Protein AF-A0A2A5AKB5-F1 (afdb_monomer_lite)

Secondary structure (DSSP, 8-state):
-----S--------------HHHHSSSS-HHHHHHHHHHHHHHHHHHHHHHHGGGGHHHH-HHHHHHHHHHHHHHHHHHHHHHHHHHHHHHHHHH--TTHHHHHHHHHHHHHHHHHHHTSS-SSS-TTS--HHHHHHHHHHHHHHHHHHHHHHHHTTSSS--HHHHHHHHHHHHHHHHHHTSTTHHHHHHHHHHHHHHHHHHHHHHHHHHHHHHH-

pLDDT: mean 82.78, std 13.55, range [44.97, 96.31]

Radius of gyration: 22.25 Å; chains: 1; bounding box: 65×34×76 Å

Foldseek 3Di:
DDCPPPDDDPPPPPPPLDFDVLLLVPPDALVNLLVLLVLLLVLLVLLVVLVCLVVCCVPPDPPVSVVVNLVSLVVSLVSVLVLLVVVQVLCCRGQVLVVLVVLSVVLSVLSVVLSVLVVVPDPPDDPPDDDPSNVVSLVSLQVNLVSLLVSLVSLVPGDDDDPLSPLLSVLSNVLSVLSNVVVNPVVSSVSVSVNSNSSSVVSNVSSVVNVVVVVD

Sequence (216 aa):
MTDDGIYQAPDSNPVTSSVPESFYSGALSASALNRAGWLSIFYALLTIPMILLPFSGEIIGQDLSEKAAHGMSVLSLAVWAYIFLMFNRFVTLRFNLTSLKIYIMLLVGLSIVLLILSFFLDQSEDVESLSPVSVVYFALLVPYGVVSILFGRKLLSVAEPYPYLKGLAWAMIISGVCMASVVFFLVALLIGLVADVFFALIFFRGKQELIDAASD

Structure (mmCIF, N/CA/C/O backbone):
data_AF-A0A2A5AKB5-F1
#
_entry.id   AF-A0A2A5AKB5-F1
#
loop_
_atom_site.group_PDB
_atom_site.id
_atom_site.type_symbol
_atom_site.label_atom_id
_atom_site.label_alt_id
_atom_site.label_comp_id
_atom_site.label_asym_id
_atom_site.label_entity_id
_atom_site.label_seq_id
_atom_site.pdbx_PDB_ins_code
_atom_site.Cartn_x
_atom_site.Cartn_y
_atom_site.Cartn_z
_atom_site.occupancy
_atom_site.B_iso_or_equiv
_atom_site.auth_seq_id
_atom_site.auth_comp_id
_atom_site.auth_asym_id
_atom_site.auth_atom_id
_atom_site.pdbx_PDB_model_num
ATOM 1 N N . MET A 1 1 ? -46.681 -15.326 47.409 1.00 45.91 1 MET A N 1
ATOM 2 C CA . MET A 1 1 ? -46.766 -15.681 45.981 1.00 45.91 1 MET A CA 1
ATOM 3 C C . MET A 1 1 ? -45.623 -14.953 45.314 1.00 45.91 1 MET A C 1
ATOM 5 O O . MET A 1 1 ? -45.708 -13.747 4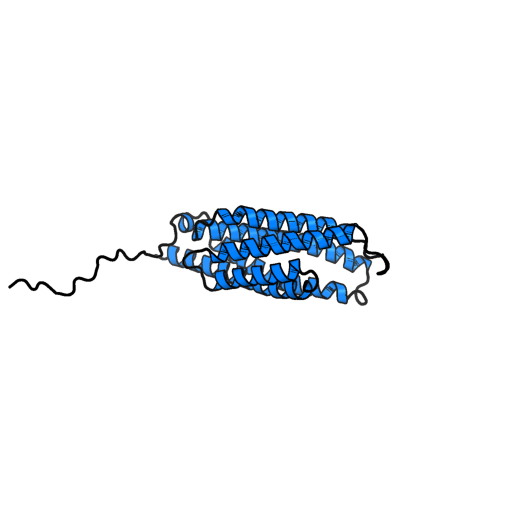5.137 1.00 45.91 1 MET A O 1
ATOM 9 N N . THR A 1 2 ? -44.500 -15.647 45.166 1.00 50.53 2 THR A N 1
ATOM 10 C CA . THR A 1 2 ? -43.289 -15.139 44.523 1.00 50.53 2 THR A CA 1
ATOM 11 C C . THR A 1 2 ? -43.495 -15.233 43.021 1.00 50.53 2 THR A C 1
ATOM 13 O O . THR A 1 2 ? -43.819 -16.296 42.499 1.00 50.53 2 THR A O 1
ATOM 16 N N . ASP A 1 3 ? -43.421 -14.081 42.369 1.00 55.22 3 ASP A N 1
ATOM 17 C CA . ASP A 1 3 ? -43.566 -13.911 40.929 1.00 55.22 3 ASP A CA 1
ATOM 18 C C . ASP A 1 3 ? -42.250 -14.358 40.274 1.00 55.22 3 ASP A C 1
ATOM 20 O O . ASP A 1 3 ? -41.384 -13.551 39.939 1.00 55.22 3 ASP A O 1
ATOM 24 N N . ASP A 1 4 ? -42.043 -15.677 40.218 1.00 55.81 4 ASP A N 1
ATOM 25 C CA . ASP A 1 4 ? -40.900 -16.296 39.545 1.00 55.81 4 ASP A CA 1
ATOM 26 C C . ASP A 1 4 ? -41.117 -16.166 38.034 1.00 55.81 4 ASP A C 1
ATOM 28 O O . ASP A 1 4 ? -41.648 -17.053 37.361 1.00 55.81 4 ASP A O 1
ATOM 32 N N . GLY A 1 5 ? -40.761 -14.991 37.513 1.00 57.31 5 GLY A N 1
ATOM 33 C CA . GLY A 1 5 ? -40.825 -14.664 36.099 1.00 57.31 5 GLY A CA 1
ATOM 34 C C . GLY A 1 5 ? -40.088 -15.714 35.268 1.00 57.31 5 GLY A C 1
ATOM 35 O O . GLY A 1 5 ? -38.864 -15.795 35.285 1.00 57.31 5 GLY A O 1
ATOM 36 N N . ILE A 1 6 ? -40.857 -16.474 34.486 1.00 62.22 6 ILE A N 1
ATOM 37 C CA . ILE A 1 6 ? -40.428 -17.549 33.567 1.00 62.22 6 ILE A CA 1
ATOM 38 C C . ILE A 1 6 ? -39.468 -17.033 32.463 1.00 62.22 6 ILE A C 1
ATOM 40 O O . ILE A 1 6 ? -38.891 -17.808 31.705 1.00 62.22 6 ILE A O 1
ATOM 44 N N . TYR A 1 7 ? -39.237 -15.719 32.407 1.00 61.25 7 TYR A N 1
ATOM 45 C CA . TYR A 1 7 ? -38.315 -15.045 31.502 1.00 61.25 7 TYR A CA 1
ATOM 46 C C . TYR A 1 7 ? -37.233 -14.284 32.282 1.00 61.25 7 TYR A C 1
ATOM 48 O O . TYR A 1 7 ? -37.228 -13.054 32.315 1.00 61.25 7 TYR A O 1
ATOM 56 N N . GLN A 1 8 ? -36.285 -14.998 32.894 1.00 65.31 8 GLN A N 1
ATOM 57 C CA . GLN A 1 8 ? -34.985 -14.398 33.203 1.00 65.31 8 GLN A CA 1
ATOM 58 C C . GLN A 1 8 ? -34.195 -14.304 31.898 1.00 65.31 8 GLN A C 1
ATOM 60 O O . GLN A 1 8 ? -33.878 -15.320 31.278 1.00 65.31 8 GLN A O 1
ATOM 65 N N . ALA A 1 9 ? -33.918 -13.076 31.455 1.00 63.97 9 ALA A N 1
ATOM 66 C CA . ALA A 1 9 ? -32.978 -12.855 30.367 1.00 63.97 9 ALA A CA 1
ATOM 67 C C . ALA A 1 9 ? -31.646 -13.527 30.753 1.00 63.97 9 ALA A C 1
ATOM 69 O O . ALA A 1 9 ? -31.194 -13.328 31.884 1.00 63.97 9 ALA A O 1
ATOM 70 N N . PRO A 1 10 ? -31.041 -14.345 29.871 1.00 63.75 10 PRO A N 1
ATOM 71 C CA . PRO A 1 10 ? -29.733 -14.918 30.132 1.00 63.75 10 PRO A CA 1
ATOM 72 C C . PRO A 1 10 ? -28.777 -13.792 30.503 1.00 63.75 10 PRO A C 1
ATOM 74 O O . PRO A 1 10 ? -28.786 -12.751 29.845 1.00 63.75 10 PRO A O 1
ATOM 77 N N . ASP A 1 11 ? -27.954 -14.017 31.524 1.00 55.25 11 ASP A N 1
ATOM 78 C CA . ASP A 1 11 ? -26.843 -13.143 31.897 1.00 55.25 11 ASP A CA 1
ATOM 79 C C . ASP A 1 11 ? -25.756 -13.264 30.811 1.00 55.25 11 ASP A C 1
ATOM 81 O O . ASP A 1 11 ? -24.657 -13.788 30.998 1.00 55.25 11 ASP A O 1
ATOM 85 N N . SER A 1 12 ? -26.118 -12.894 29.582 1.00 55.56 12 SER A N 1
ATOM 86 C CA . SER A 1 12 ? -25.180 -12.693 28.506 1.00 55.56 12 SER A CA 1
ATOM 87 C C . SER A 1 12 ? -24.459 -11.428 28.898 1.00 55.56 12 SER A C 1
ATOM 89 O O . SER A 1 12 ? -24.976 -10.339 28.663 1.00 55.56 12 SER A O 1
ATOM 91 N N . ASN A 1 13 ? -23.291 -11.577 29.520 1.00 44.97 13 ASN A N 1
ATOM 92 C CA . ASN A 1 13 ? -22.272 -10.546 29.492 1.00 44.97 13 ASN A CA 1
ATOM 93 C C . ASN A 1 13 ? -22.182 -10.152 28.013 1.00 44.97 13 ASN A C 1
ATOM 95 O O . ASN A 1 13 ? -21.720 -10.989 27.222 1.00 44.97 13 ASN A O 1
ATOM 99 N N . PRO A 1 14 ? -22.750 -9.004 27.583 1.00 52.84 14 PRO A N 1
ATOM 100 C CA . PRO A 1 14 ? -22.631 -8.633 26.195 1.00 52.84 14 PRO A CA 1
ATOM 101 C C . PRO A 1 14 ? -21.128 -8.609 25.999 1.00 52.84 14 PRO A C 1
ATOM 103 O O . PRO A 1 14 ? -20.417 -7.969 26.778 1.00 52.84 14 PRO A O 1
ATOM 106 N N . VAL A 1 15 ? -20.625 -9.395 25.048 1.00 47.19 15 VAL A N 1
ATOM 107 C CA . VAL A 1 15 ? -19.273 -9.188 24.556 1.00 47.19 15 VAL A CA 1
ATOM 108 C C . VAL A 1 15 ? -19.358 -7.790 23.982 1.00 47.19 15 VAL A C 1
ATOM 110 O O . VAL A 1 15 ? -19.756 -7.592 22.838 1.00 47.19 15 VAL A O 1
ATOM 113 N N . THR A 1 16 ? -19.148 -6.798 24.844 1.00 45.59 16 THR A N 1
ATOM 114 C CA . THR A 1 16 ? -18.993 -5.432 24.438 1.00 45.59 16 THR A CA 1
ATOM 115 C C . THR A 1 16 ? -17.833 -5.562 23.489 1.00 45.59 16 THR A C 1
ATOM 117 O O . THR A 1 16 ? -16.751 -6.032 23.854 1.00 45.59 16 THR A O 1
ATOM 120 N N . SER A 1 17 ? -18.109 -5.253 22.231 1.00 52.28 17 SER A N 1
ATOM 121 C CA . SER A 1 17 ? -17.144 -4.951 21.192 1.00 52.28 17 SER A CA 1
ATOM 122 C C . SER A 1 17 ? -16.338 -3.728 21.646 1.00 52.28 17 SER A C 1
ATOM 124 O O . SER A 1 17 ? -16.360 -2.671 21.020 1.00 52.28 17 SER A O 1
ATOM 126 N N . SER A 1 18 ? -15.726 -3.844 22.822 1.00 56.66 18 SER A N 1
ATOM 127 C CA . SER A 1 18 ? -14.983 -2.835 23.527 1.00 56.66 18 SER A CA 1
ATOM 128 C C . SER A 1 18 ? -13.672 -2.761 22.783 1.00 56.66 18 SER A C 1
ATOM 130 O O . SER A 1 18 ? -12.915 -3.725 22.640 1.00 56.66 18 SER A O 1
ATOM 132 N N . VAL A 1 19 ? -13.486 -1.611 22.159 1.00 66.69 19 VAL A N 1
ATOM 133 C CA . VAL A 1 19 ? -12.252 -1.271 21.481 1.00 66.69 19 VAL A CA 1
ATOM 134 C C . VAL A 1 19 ? -11.108 -1.449 22.493 1.00 66.69 19 VAL A C 1
ATOM 136 O O . VAL A 1 19 ? -11.246 -0.988 23.626 1.00 66.69 19 VAL A O 1
ATOM 139 N N . PRO A 1 20 ? -10.002 -2.130 22.137 1.00 68.19 20 PRO A N 1
ATOM 140 C CA . PRO A 1 20 ? -8.933 -2.410 23.091 1.00 68.19 20 PRO A CA 1
ATOM 141 C C . PRO A 1 20 ? -8.398 -1.129 23.743 1.00 68.19 20 PRO A C 1
ATOM 143 O O . PRO A 1 20 ? -8.151 -0.151 23.039 1.00 68.19 20 PRO A O 1
ATOM 146 N N . GLU A 1 21 ? -8.116 -1.143 25.051 1.00 67.00 21 GLU A N 1
ATOM 147 C CA . GLU A 1 21 ? -7.549 0.022 25.763 1.00 67.00 21 GLU A CA 1
ATOM 148 C C . GLU A 1 21 ? -6.242 0.532 25.131 1.00 67.00 21 GLU A C 1
ATOM 150 O O . GLU A 1 21 ? -5.948 1.727 25.149 1.00 67.00 21 GLU A O 1
ATOM 155 N N . SER A 1 22 ? -5.477 -0.351 24.477 1.00 68.00 22 SER A N 1
ATOM 156 C CA . SER A 1 22 ? -4.283 0.022 23.711 1.00 68.00 22 SER A CA 1
ATOM 157 C C . SER A 1 22 ? -4.569 1.035 22.599 1.00 68.00 22 SER A C 1
ATOM 159 O O . SER A 1 22 ? -3.690 1.825 22.257 1.00 68.00 22 SER A O 1
ATOM 161 N N . PHE A 1 23 ? -5.778 1.044 22.039 1.00 73.69 23 PHE A N 1
ATOM 162 C CA . PHE A 1 23 ? -6.198 2.015 21.033 1.00 73.69 23 PHE A CA 1
ATOM 163 C C . PHE A 1 23 ? -6.432 3.408 21.637 1.00 73.69 23 PHE A C 1
ATOM 165 O O . PHE A 1 23 ? -6.084 4.406 21.009 1.00 73.69 23 PHE A O 1
ATOM 172 N N . TYR A 1 24 ? -6.925 3.470 22.877 1.00 69.62 24 TYR A N 1
ATOM 173 C CA . TYR A 1 24 ? -7.186 4.713 23.612 1.00 69.62 24 TYR A CA 1
ATOM 174 C C . TYR A 1 24 ? -5.974 5.246 24.379 1.00 69.62 24 TYR A C 1
ATOM 176 O O . TYR A 1 24 ? -5.944 6.416 24.744 1.00 69.62 24 TYR A O 1
ATOM 184 N N . SER A 1 25 ? -4.929 4.432 24.547 1.00 67.81 25 SER A N 1
ATOM 185 C CA . SER A 1 25 ? -3.693 4.773 25.273 1.00 67.81 25 SER A CA 1
ATOM 186 C C . SER A 1 25 ? -2.877 5.959 24.711 1.00 67.81 25 SER A C 1
ATOM 188 O O . SER A 1 25 ? -1.778 6.237 25.187 1.00 67.81 25 SER A O 1
ATOM 190 N N . GLY A 1 26 ? -3.358 6.652 23.671 1.00 66.19 26 GLY A N 1
ATOM 191 C CA . GLY A 1 26 ? -2.686 7.804 23.058 1.00 66.19 26 GLY A CA 1
ATOM 192 C C . GLY A 1 26 ? -1.538 7.444 22.107 1.00 66.19 26 GLY A C 1
ATOM 193 O O . GLY A 1 26 ? -0.927 8.332 21.511 1.00 66.19 26 GLY A O 1
ATOM 194 N N . ALA A 1 27 ? -1.262 6.152 21.895 1.00 74.31 27 ALA A N 1
ATOM 195 C CA . ALA A 1 27 ? -0.230 5.676 20.968 1.00 74.31 27 ALA A CA 1
ATOM 196 C C . ALA A 1 27 ? -0.489 6.061 19.492 1.00 74.31 27 ALA A C 1
ATOM 198 O O . ALA A 1 27 ? 0.435 6.030 18.666 1.00 74.31 27 ALA A O 1
ATOM 199 N N . LEU A 1 28 ? -1.733 6.423 19.157 1.00 81.44 28 LEU A N 1
ATOM 200 C CA . LEU A 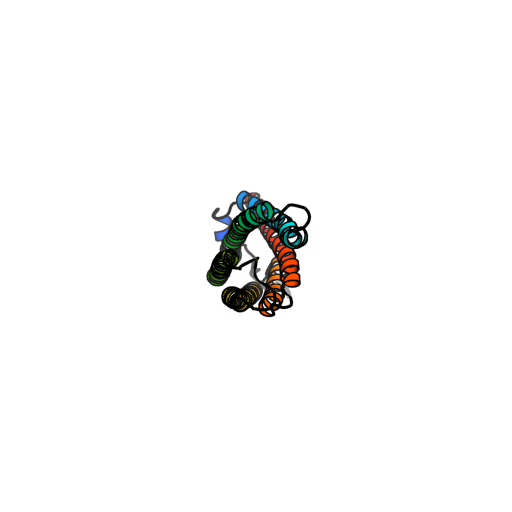1 28 ? -2.162 6.915 17.852 1.00 81.44 28 LEU A CA 1
ATOM 201 C C . LEU A 1 28 ? -3.003 8.186 18.038 1.00 81.44 28 LEU A C 1
ATOM 203 O O . LEU A 1 28 ? -3.976 8.178 18.782 1.00 81.44 28 LEU A O 1
ATOM 207 N N . SER A 1 29 ? -2.654 9.278 17.353 1.00 86.50 29 SER A N 1
ATOM 208 C CA . SER A 1 29 ? -3.429 10.520 17.426 1.00 86.50 29 SER A CA 1
ATOM 209 C C . SER A 1 29 ? -4.448 10.627 16.290 1.00 86.50 29 SER A C 1
ATOM 211 O O . SER A 1 29 ? -4.168 10.265 15.141 1.00 86.50 29 SER A O 1
ATOM 213 N N . ALA A 1 30 ? -5.611 11.218 16.582 1.00 86.62 30 ALA A N 1
ATOM 214 C CA . ALA A 1 30 ? -6.636 11.524 15.580 1.00 86.62 30 ALA A CA 1
ATOM 215 C C . ALA A 1 30 ? -6.078 12.380 14.422 1.00 86.62 30 ALA A C 1
ATOM 217 O O . ALA A 1 30 ? -6.422 12.181 13.256 1.00 86.62 30 ALA A O 1
ATOM 218 N N . SER A 1 31 ? -5.144 13.292 14.720 1.00 88.62 31 SER A N 1
ATOM 219 C CA . SER A 1 31 ? -4.469 14.116 13.711 1.00 88.62 31 SER A CA 1
ATOM 220 C C . SER A 1 31 ? -3.540 13.308 12.800 1.00 88.62 31 SER A C 1
ATOM 222 O O . SER A 1 31 ? -3.483 13.582 11.600 1.00 88.62 31 SER A O 1
ATOM 224 N N . ALA A 1 32 ? -2.842 12.293 13.322 1.00 89.12 32 ALA A N 1
ATOM 225 C CA . ALA A 1 32 ? -2.011 11.407 12.510 1.00 89.12 32 ALA A CA 1
ATOM 226 C C . ALA A 1 32 ? -2.859 10.547 11.563 1.00 89.12 32 ALA A C 1
ATOM 228 O O . ALA A 1 32 ? -2.518 10.440 10.386 1.00 89.12 32 ALA A O 1
ATOM 229 N N . LEU A 1 33 ? -3.989 10.012 12.039 1.00 90.19 33 LEU A N 1
ATOM 230 C CA . LEU A 1 33 ? -4.940 9.289 11.189 1.00 90.19 33 LEU A CA 1
ATOM 231 C C . LEU A 1 33 ? -5.556 10.190 10.116 1.00 90.19 33 LEU A C 1
ATOM 233 O O . LEU A 1 33 ? -5.646 9.792 8.959 1.00 90.19 33 LEU A O 1
ATOM 237 N N . ASN A 1 34 ? -5.907 11.432 10.462 1.00 92.69 34 ASN A N 1
ATOM 238 C CA . ASN A 1 34 ? -6.415 12.390 9.482 1.00 92.69 34 ASN A CA 1
ATOM 239 C C . ASN A 1 34 ? -5.391 12.662 8.373 1.00 92.69 34 ASN A C 1
ATOM 241 O O . ASN A 1 34 ? -5.742 12.647 7.196 1.00 92.69 34 ASN A O 1
ATOM 245 N N . ARG A 1 35 ? -4.120 12.879 8.742 1.00 92.31 35 ARG A N 1
ATOM 246 C CA . ARG A 1 35 ? -3.040 13.083 7.768 1.00 92.31 35 ARG A CA 1
ATOM 247 C C . ARG A 1 35 ? -2.841 11.857 6.886 1.00 92.31 35 ARG A C 1
ATOM 249 O O . ARG A 1 35 ? -2.746 12.028 5.681 1.00 92.31 35 ARG A O 1
ATOM 256 N N . ALA A 1 36 ? -2.822 10.652 7.455 1.00 92.12 36 ALA A N 1
ATOM 257 C CA . ALA A 1 36 ? -2.670 9.415 6.689 1.00 92.12 36 ALA A CA 1
ATOM 258 C C . ALA A 1 36 ? -3.837 9.178 5.713 1.00 92.12 36 ALA A C 1
ATOM 260 O O . ALA A 1 36 ? -3.611 8.765 4.575 1.00 92.12 36 ALA A O 1
ATOM 261 N N . GLY A 1 37 ? -5.067 9.504 6.122 1.00 92.75 37 GLY A N 1
ATOM 262 C CA . GLY A 1 37 ? -6.241 9.444 5.251 1.00 92.75 37 GLY A CA 1
ATOM 263 C C . GLY A 1 37 ? -6.127 10.380 4.048 1.00 92.75 37 GLY A C 1
ATOM 264 O O . GLY A 1 37 ? -6.272 9.942 2.909 1.00 92.75 37 GLY A O 1
ATOM 265 N N . TRP A 1 38 ? -5.766 11.644 4.281 1.00 95.19 38 TRP A N 1
ATOM 266 C CA . TRP A 1 38 ? -5.518 12.600 3.196 1.00 95.19 38 TRP A CA 1
ATOM 267 C C . TRP A 1 38 ? -4.321 12.219 2.324 1.00 95.19 38 TRP A C 1
ATOM 269 O O . TRP A 1 38 ? -4.394 12.374 1.108 1.00 95.19 38 TRP A O 1
ATOM 279 N N . LEU A 1 39 ? -3.253 11.674 2.915 1.00 93.81 39 LEU A N 1
ATOM 280 C CA . LEU A 1 39 ? -2.100 11.172 2.166 1.00 93.81 39 LEU A CA 1
ATOM 281 C C . LEU A 1 39 ? -2.490 10.031 1.227 1.00 93.81 39 LEU A C 1
ATOM 283 O O . LEU A 1 39 ? -1.968 9.965 0.124 1.00 93.81 39 LEU A O 1
ATOM 287 N N . SER A 1 40 ? -3.416 9.165 1.645 1.00 93.25 40 SER A N 1
ATOM 288 C CA . SER A 1 40 ? -3.897 8.049 0.821 1.00 93.25 40 SER A CA 1
ATOM 289 C C . SER A 1 40 ? -4.694 8.549 -0.387 1.00 93.25 40 SER A C 1
ATOM 291 O O . SER A 1 40 ? -4.485 8.077 -1.498 1.00 93.25 40 SER A O 1
ATOM 293 N N . ILE A 1 41 ? -5.536 9.575 -0.206 1.00 94.62 41 ILE A N 1
ATOM 294 C CA . ILE A 1 41 ? -6.244 10.231 -1.322 1.00 94.62 41 ILE A CA 1
ATOM 295 C C . ILE A 1 41 ? -5.255 10.929 -2.260 1.00 94.62 41 ILE A C 1
ATOM 297 O O . ILE A 1 41 ? -5.360 10.801 -3.478 1.00 94.62 41 ILE A O 1
ATOM 301 N N . PHE A 1 42 ? -4.293 11.665 -1.698 1.00 93.94 42 PHE A N 1
ATOM 302 C CA . PHE A 1 42 ? -3.260 12.333 -2.483 1.00 93.94 42 PHE A CA 1
ATOM 303 C C . PHE A 1 42 ? -2.440 11.326 -3.291 1.00 93.94 42 PHE A C 1
ATOM 305 O O . PHE A 1 42 ? -2.210 11.544 -4.474 1.00 93.94 42 PHE A O 1
ATOM 312 N N . TYR A 1 43 ? -2.056 10.207 -2.677 1.00 92.38 43 TYR A N 1
ATOM 313 C CA . TYR A 1 43 ? -1.348 9.122 -3.342 1.00 92.38 43 TYR A CA 1
ATOM 314 C C . TYR A 1 43 ? -2.175 8.502 -4.476 1.00 92.38 43 TYR A C 1
ATOM 316 O O . TYR A 1 43 ? -1.667 8.372 -5.584 1.00 92.38 43 TYR A O 1
ATOM 324 N N . ALA A 1 44 ? -3.465 8.225 -4.258 1.00 92.50 44 ALA A N 1
ATOM 325 C CA . ALA A 1 44 ? -4.352 7.747 -5.321 1.00 92.50 44 ALA A CA 1
ATOM 326 C C . ALA A 1 44 ? -4.401 8.731 -6.506 1.00 92.50 44 ALA A C 1
ATOM 328 O O . ALA A 1 44 ? -4.291 8.335 -7.665 1.00 92.50 44 ALA A O 1
ATOM 329 N N . LEU A 1 45 ? -4.510 10.033 -6.221 1.00 91.94 45 LEU A N 1
ATOM 330 C CA . LEU A 1 45 ? -4.515 11.072 -7.251 1.00 91.94 45 LEU A CA 1
ATOM 331 C C . LEU A 1 45 ? -3.166 11.177 -7.975 1.00 91.94 45 LEU A C 1
ATOM 333 O O . LEU A 1 45 ? -3.152 11.433 -9.175 1.00 91.94 45 LEU A O 1
ATOM 337 N N . LEU A 1 46 ? -2.055 10.963 -7.265 1.00 89.19 46 LEU A N 1
ATOM 338 C CA . LEU A 1 46 ? -0.692 10.969 -7.803 1.00 89.19 46 LEU A CA 1
ATOM 339 C C . LEU A 1 46 ? -0.425 9.777 -8.731 1.00 89.19 46 LEU A C 1
ATOM 341 O O . LEU A 1 46 ? 0.300 9.901 -9.717 1.00 89.19 46 LEU A O 1
ATOM 345 N N . THR A 1 47 ? -1.039 8.632 -8.444 1.00 87.12 47 THR A N 1
ATOM 346 C CA . THR A 1 47 ? -0.889 7.407 -9.234 1.00 87.12 47 THR A CA 1
ATOM 347 C C . THR A 1 47 ? -1.517 7.541 -10.628 1.00 87.12 47 THR A C 1
ATOM 349 O O . THR A 1 47 ? -0.990 6.985 -11.588 1.00 87.12 47 THR A O 1
ATOM 352 N N . ILE A 1 48 ? -2.585 8.332 -10.792 1.00 88.88 48 ILE A N 1
ATOM 353 C CA . ILE A 1 48 ? -3.234 8.560 -12.100 1.00 88.88 48 ILE A CA 1
ATOM 354 C C . ILE A 1 48 ? -2.262 9.136 -13.148 1.00 88.88 48 ILE A C 1
ATOM 356 O O . ILE A 1 48 ? -2.080 8.501 -14.188 1.00 88.88 48 ILE A O 1
ATOM 360 N N . PRO A 1 49 ? -1.608 10.296 -12.932 1.00 83.94 49 PRO A N 1
ATOM 361 C CA . PRO A 1 49 ? -0.649 10.819 -13.894 1.00 83.94 49 PRO A CA 1
ATOM 362 C C . PRO A 1 49 ? 0.564 9.900 -14.051 1.00 83.94 49 PRO A C 1
ATOM 364 O O . PRO A 1 49 ? 1.080 9.818 -15.156 1.00 83.94 49 PRO A O 1
ATOM 367 N N . MET A 1 50 ? 0.990 9.151 -13.024 1.00 80.75 50 MET A N 1
ATOM 368 C CA . MET A 1 50 ? 2.068 8.164 -13.195 1.00 80.75 50 MET A CA 1
ATOM 369 C C . MET A 1 50 ? 1.710 7.057 -14.188 1.00 80.75 50 MET A C 1
ATOM 371 O O . MET A 1 50 ? 2.569 6.636 -14.956 1.00 80.75 50 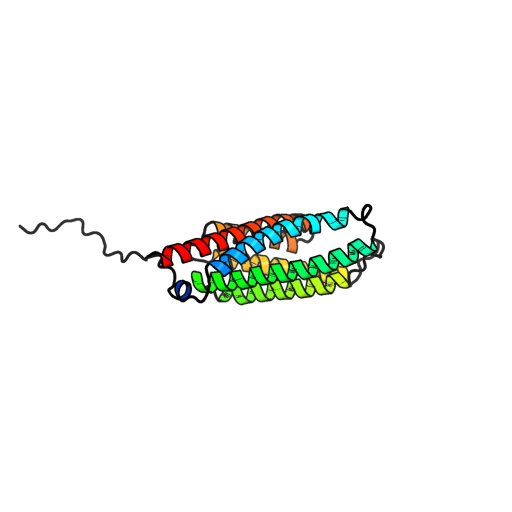MET A O 1
ATOM 375 N N . ILE A 1 51 ? 0.453 6.610 -14.204 1.00 82.50 51 ILE A N 1
ATOM 376 C CA . ILE A 1 51 ? -0.025 5.634 -15.190 1.00 82.50 51 ILE A CA 1
ATOM 377 C C . ILE A 1 51 ? -0.055 6.254 -16.594 1.00 82.50 51 ILE A C 1
ATOM 379 O O . ILE A 1 51 ? 0.234 5.568 -17.568 1.00 82.50 51 ILE A O 1
ATOM 383 N N . LEU A 1 52 ? -0.403 7.539 -16.709 1.00 81.31 52 LEU A N 1
ATOM 384 C CA . LEU A 1 52 ? -0.575 8.223 -17.996 1.00 81.31 52 LEU A CA 1
ATOM 385 C C . LEU A 1 52 ? 0.736 8.748 -18.602 1.00 81.31 52 LEU A C 1
ATOM 387 O O . LEU A 1 52 ? 0.841 8.838 -19.824 1.00 81.31 52 LEU A O 1
ATOM 391 N N . LEU A 1 53 ? 1.729 9.087 -17.776 1.00 75.12 53 LEU A N 1
ATOM 392 C CA . LEU A 1 53 ? 2.994 9.698 -18.201 1.00 75.12 53 LEU A CA 1
ATOM 393 C C . LEU A 1 53 ? 3.736 8.898 -19.288 1.00 75.12 53 LEU A C 1
ATOM 395 O O . LEU A 1 53 ? 4.122 9.524 -20.279 1.00 75.12 53 LEU A O 1
ATOM 399 N N . PRO A 1 54 ? 3.867 7.557 -19.195 1.00 70.62 54 PRO A N 1
ATOM 400 C CA . PRO A 1 54 ? 4.500 6.750 -20.242 1.00 70.62 54 PRO A CA 1
ATOM 401 C C . PRO A 1 54 ? 3.840 6.890 -21.622 1.00 70.62 54 PRO A C 1
ATOM 403 O O . PRO A 1 54 ? 4.507 6.754 -22.640 1.00 70.62 54 PRO A O 1
ATOM 406 N N . PHE A 1 55 ? 2.546 7.219 -21.676 1.00 71.38 55 PHE A N 1
ATOM 407 C CA . PHE A 1 55 ? 1.805 7.413 -22.928 1.00 71.38 55 PHE A CA 1
ATOM 408 C C . PHE A 1 55 ? 1.913 8.843 -23.484 1.00 71.38 55 PHE A C 1
ATOM 410 O O . PHE A 1 55 ? 1.458 9.107 -24.591 1.00 71.38 55 PHE A O 1
ATOM 417 N N . SER A 1 56 ? 2.500 9.777 -22.727 1.00 67.38 56 SER A N 1
ATOM 418 C CA . SER A 1 56 ? 2.578 11.208 -23.071 1.00 67.38 56 SER A CA 1
ATOM 419 C C . SER A 1 56 ? 3.942 11.657 -23.620 1.00 67.38 56 SER A C 1
ATOM 421 O O . SER A 1 56 ? 4.164 12.852 -23.826 1.00 67.38 56 SER A O 1
ATOM 423 N N . GLY A 1 57 ? 4.858 10.709 -23.865 1.00 60.59 57 GLY A N 1
ATOM 424 C CA . GLY A 1 57 ? 6.265 10.961 -24.204 1.00 60.59 57 GLY A CA 1
ATOM 425 C C . GLY A 1 57 ? 6.510 11.835 -25.442 1.00 60.59 57 GLY A C 1
ATOM 426 O O . GLY A 1 57 ? 7.507 12.551 -25.481 1.00 60.59 57 GLY A O 1
ATOM 427 N N . GLU A 1 58 ? 5.586 11.864 -26.407 1.00 62.34 58 GLU A N 1
ATOM 428 C CA . GLU A 1 58 ? 5.689 12.726 -27.598 1.00 62.34 58 GLU A CA 1
ATOM 429 C C . GLU A 1 58 ? 5.544 14.228 -27.289 1.00 62.34 58 GLU A C 1
ATOM 431 O O . GLU A 1 58 ? 5.968 15.062 -28.087 1.00 62.34 58 GLU A O 1
ATOM 436 N N . ILE A 1 59 ? 4.962 14.597 -26.142 1.00 63.53 59 ILE A N 1
ATOM 437 C CA . ILE A 1 59 ? 4.514 15.975 -25.877 1.00 63.53 59 ILE A CA 1
ATOM 438 C C . ILE A 1 59 ? 5.534 16.781 -25.049 1.00 63.53 59 ILE A C 1
ATOM 440 O O . ILE A 1 59 ? 5.623 17.997 -25.207 1.00 63.53 59 ILE A O 1
ATOM 444 N N . ILE A 1 60 ? 6.298 16.138 -24.154 1.00 61.66 60 ILE A N 1
ATOM 445 C CA . ILE A 1 60 ? 7.044 16.829 -23.072 1.00 61.66 60 ILE A CA 1
ATOM 446 C C . ILE A 1 60 ? 8.580 16.756 -23.245 1.00 61.66 60 ILE A C 1
ATOM 448 O O . ILE A 1 60 ? 9.315 17.497 -22.593 1.00 61.66 60 ILE A O 1
ATOM 452 N N . GLY A 1 61 ? 9.079 15.941 -24.182 1.00 64.25 61 GLY A N 1
ATOM 453 C CA . GLY A 1 61 ? 10.513 15.695 -24.374 1.00 64.25 61 GLY A CA 1
ATOM 454 C C . GLY A 1 61 ? 11.058 14.635 -23.406 1.00 64.25 61 GLY A C 1
ATOM 455 O O . GLY A 1 61 ? 10.714 14.615 -22.224 1.00 64.25 61 GLY A O 1
ATOM 456 N N . GLN A 1 62 ? 11.899 13.733 -23.919 1.00 65.31 62 GLN A N 1
ATOM 457 C CA . GLN A 1 62 ? 12.255 12.469 -23.252 1.00 65.31 62 GLN A CA 1
ATOM 458 C C . GLN A 1 62 ? 13.082 12.672 -21.963 1.00 65.31 62 GLN A C 1
ATOM 460 O O . GLN A 1 62 ? 12.676 12.202 -20.904 1.00 65.31 62 GLN A O 1
ATOM 465 N N . ASP A 1 63 ? 14.136 13.497 -21.986 1.00 66.69 63 ASP A N 1
ATOM 466 C CA . ASP A 1 63 ? 15.050 13.684 -20.837 1.00 66.69 63 ASP A CA 1
ATOM 467 C C . ASP A 1 63 ? 14.406 14.292 -19.573 1.00 66.69 63 ASP A C 1
ATOM 469 O O . ASP A 1 63 ? 14.746 13.939 -18.438 1.00 66.69 63 ASP A O 1
ATOM 473 N N . LEU A 1 64 ? 13.501 15.264 -19.743 1.00 66.31 64 LEU A N 1
ATOM 474 C CA . LEU A 1 64 ? 12.793 15.901 -18.624 1.00 66.31 64 LEU A CA 1
ATOM 475 C C . LEU A 1 64 ? 11.716 14.973 -18.054 1.00 66.31 64 LEU A C 1
ATOM 477 O O . LEU A 1 64 ? 11.492 14.974 -16.840 1.00 66.31 64 LEU A O 1
ATOM 481 N N . SER A 1 65 ? 11.092 14.165 -18.913 1.00 69.19 65 SER A N 1
ATOM 482 C CA . SER A 1 65 ? 10.078 13.186 -18.521 1.00 69.19 65 SER A CA 1
ATOM 483 C C . SER A 1 65 ? 10.686 12.058 -17.684 1.00 69.19 65 SER A C 1
ATOM 485 O O . SER A 1 65 ? 10.153 11.729 -16.625 1.00 69.19 65 SER A O 1
ATOM 487 N N . GLU A 1 66 ? 11.859 11.547 -18.066 1.00 72.38 66 GLU A N 1
ATOM 488 C CA . GLU A 1 66 ? 12.537 10.458 -17.348 1.00 72.38 66 GLU A CA 1
ATOM 489 C C . GLU A 1 66 ? 12.965 10.855 -15.930 1.00 72.38 66 GLU A C 1
ATOM 491 O O . GLU A 1 66 ? 12.642 10.173 -14.952 1.00 72.38 66 GLU A O 1
ATOM 496 N N . LYS A 1 67 ? 13.634 12.006 -15.771 1.00 75.94 67 LYS A N 1
ATOM 497 C CA . LYS A 1 67 ? 14.055 12.489 -14.441 1.00 75.94 67 LYS A CA 1
ATOM 498 C C . LYS A 1 67 ? 12.861 12.782 -13.532 1.00 75.94 67 LYS A C 1
ATOM 500 O O . LYS A 1 67 ? 12.909 12.473 -12.338 1.00 75.94 67 LYS A O 1
ATOM 505 N N . ALA A 1 68 ? 11.794 13.363 -14.083 1.00 78.06 68 ALA A N 1
ATOM 506 C CA . ALA A 1 68 ? 10.566 13.622 -13.340 1.00 78.06 68 ALA A CA 1
ATOM 507 C C . ALA A 1 68 ? 9.866 12.316 -12.932 1.00 78.06 68 ALA A C 1
ATOM 509 O O . ALA A 1 68 ? 9.446 12.194 -11.780 1.00 78.06 68 ALA A O 1
ATOM 510 N N . ALA A 1 69 ? 9.800 11.325 -13.827 1.00 79.44 69 ALA A N 1
ATOM 511 C CA . ALA A 1 69 ? 9.226 10.011 -13.551 1.00 79.44 69 ALA A CA 1
ATOM 512 C C . ALA A 1 69 ? 9.981 9.295 -12.425 1.00 79.44 69 ALA A C 1
ATOM 514 O O . ALA A 1 69 ? 9.362 8.825 -11.472 1.00 79.44 69 ALA A O 1
ATOM 515 N N . HIS A 1 70 ? 11.313 9.295 -12.461 1.00 83.12 70 HIS A N 1
ATOM 516 C CA . HIS A 1 70 ? 12.140 8.719 -11.402 1.00 83.12 70 HIS A CA 1
ATOM 517 C C . HIS A 1 70 ? 11.916 9.380 -10.037 1.00 83.12 70 HIS A C 1
ATOM 519 O O . HIS A 1 70 ? 11.694 8.685 -9.041 1.00 83.12 70 HIS A O 1
ATOM 525 N N . GLY A 1 71 ? 11.930 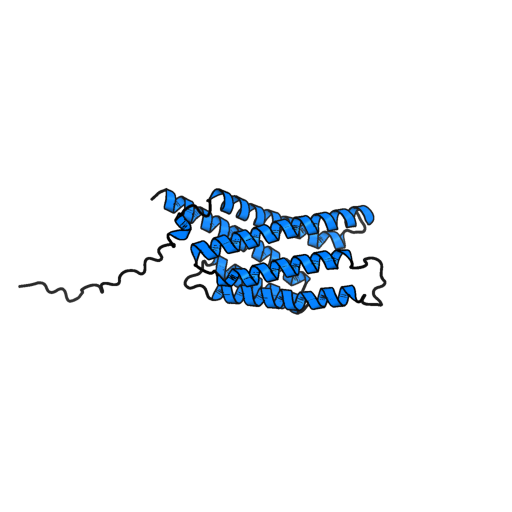10.717 -9.980 1.00 86.25 71 GLY A N 1
ATOM 526 C CA . GLY A 1 71 ? 11.647 11.451 -8.744 1.00 86.25 71 GLY A CA 1
ATOM 527 C C . GLY A 1 71 ? 10.244 11.155 -8.207 1.00 86.25 71 GLY A C 1
ATOM 528 O O . GLY A 1 71 ? 10.066 10.932 -7.006 1.00 86.25 71 GLY A O 1
ATOM 529 N N . MET A 1 72 ? 9.262 11.073 -9.108 1.00 86.19 72 MET A N 1
ATOM 530 C CA . MET A 1 72 ? 7.881 10.747 -8.769 1.00 86.19 72 MET A CA 1
ATOM 531 C C . MET A 1 72 ? 7.741 9.320 -8.227 1.00 86.19 72 MET A C 1
ATOM 533 O O . MET A 1 72 ? 7.037 9.121 -7.238 1.00 86.19 72 MET A O 1
ATOM 537 N N . SER A 1 73 ? 8.444 8.341 -8.801 1.00 88.00 73 SER A N 1
ATOM 538 C CA . SER A 1 73 ? 8.444 6.945 -8.338 1.00 88.00 73 SER A CA 1
ATOM 539 C C . SER A 1 73 ? 9.002 6.806 -6.923 1.00 88.00 73 SER A C 1
ATOM 541 O O . SER A 1 73 ? 8.410 6.122 -6.086 1.00 88.00 73 SER A O 1
ATOM 543 N N . VAL A 1 74 ? 10.105 7.500 -6.620 1.00 91.12 74 VAL A N 1
ATOM 544 C CA . VAL A 1 74 ? 10.714 7.499 -5.278 1.00 91.12 74 VAL A CA 1
ATOM 545 C C . VAL A 1 74 ? 9.774 8.136 -4.255 1.00 91.12 74 VAL A C 1
ATOM 547 O O . VAL A 1 74 ? 9.535 7.558 -3.191 1.00 91.12 74 VAL A O 1
ATOM 550 N N . LEU A 1 75 ? 9.211 9.306 -4.577 1.00 92.25 75 LEU A N 1
ATOM 551 C CA . LEU A 1 75 ? 8.264 9.999 -3.703 1.00 92.25 75 LEU A CA 1
ATOM 552 C C . LEU A 1 75 ? 7.021 9.140 -3.442 1.00 92.25 75 LEU A C 1
ATOM 554 O O . LEU A 1 75 ? 6.593 8.992 -2.297 1.00 92.25 75 LEU A O 1
ATOM 558 N N . SER A 1 76 ? 6.482 8.537 -4.497 1.00 90.38 76 SER A N 1
ATOM 559 C CA . SER A 1 76 ? 5.315 7.660 -4.437 1.00 90.38 76 SER A CA 1
ATOM 560 C C . SER A 1 76 ? 5.573 6.455 -3.541 1.00 90.38 76 SER A C 1
ATOM 562 O O . SER A 1 76 ? 4.762 6.167 -2.661 1.00 90.38 76 SER A O 1
ATOM 564 N N . LEU A 1 77 ? 6.728 5.796 -3.682 1.00 93.38 77 LEU A N 1
ATOM 565 C CA . LEU A 1 77 ? 7.095 4.683 -2.811 1.00 93.38 77 LEU A CA 1
ATOM 566 C C . LEU A 1 77 ? 7.196 5.113 -1.343 1.00 93.38 77 LEU A C 1
ATOM 568 O O . LEU A 1 77 ? 6.719 4.396 -0.464 1.00 93.38 77 LEU A O 1
ATOM 572 N N . ALA A 1 78 ? 7.790 6.276 -1.065 1.00 93.75 78 ALA A N 1
ATOM 573 C CA . ALA A 1 78 ? 7.921 6.785 0.298 1.00 93.75 78 ALA A CA 1
ATOM 574 C C . ALA A 1 78 ? 6.550 7.063 0.942 1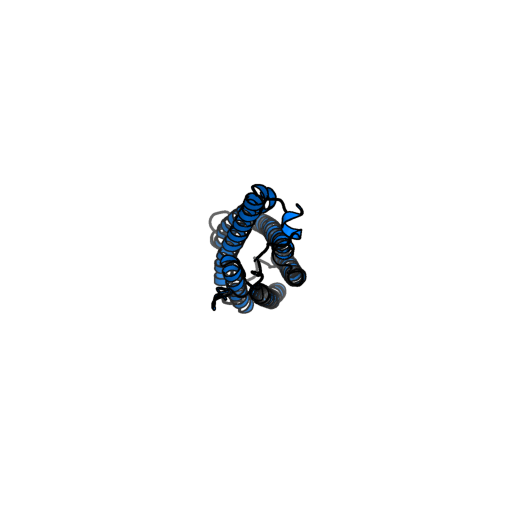.00 93.75 78 ALA A C 1
ATOM 576 O O . ALA A 1 78 ? 6.308 6.666 2.086 1.00 93.75 78 ALA A O 1
ATOM 577 N N . VAL A 1 79 ? 5.636 7.695 0.198 1.00 94.19 79 VAL A N 1
ATOM 578 C CA . VAL A 1 79 ? 4.260 7.966 0.645 1.00 94.19 79 VAL A CA 1
ATOM 579 C C . VAL A 1 79 ? 3.494 6.662 0.876 1.00 94.19 79 VAL A C 1
ATOM 581 O O . VAL A 1 79 ? 2.890 6.481 1.936 1.00 94.19 79 VAL A O 1
ATOM 584 N N . TRP A 1 80 ? 3.569 5.725 -0.068 1.00 94.12 80 TRP A N 1
ATOM 585 C CA . TRP A 1 80 ? 2.917 4.421 0.030 1.00 94.12 80 TRP A CA 1
ATOM 586 C C . TRP A 1 80 ? 3.437 3.595 1.213 1.00 94.12 80 TRP A C 1
ATOM 588 O O . TRP A 1 80 ? 2.655 3.063 2.004 1.00 94.12 80 TRP A O 1
ATOM 598 N N . ALA A 1 81 ? 4.758 3.548 1.406 1.00 94.38 81 ALA A N 1
ATOM 599 C CA . ALA A 1 81 ? 5.368 2.858 2.538 1.00 94.38 81 ALA A CA 1
ATOM 600 C C . ALA A 1 81 ? 4.923 3.473 3.873 1.00 94.38 81 ALA A C 1
ATOM 602 O O . ALA A 1 81 ? 4.597 2.743 4.811 1.00 94.38 81 ALA A O 1
ATOM 603 N N . TYR A 1 82 ? 4.843 4.805 3.959 1.00 94.69 82 TYR A N 1
ATOM 604 C CA . TYR A 1 82 ? 4.310 5.484 5.140 1.00 94.69 82 TYR A CA 1
ATOM 605 C C . TYR A 1 82 ? 2.854 5.087 5.428 1.00 94.69 82 TYR A C 1
ATOM 607 O O . TYR A 1 82 ? 2.533 4.753 6.573 1.00 94.69 82 TYR A O 1
ATOM 615 N N . ILE A 1 83 ? 1.990 5.066 4.406 1.00 93.75 83 ILE A N 1
ATOM 616 C CA . ILE A 1 83 ? 0.585 4.637 4.520 1.00 93.75 83 ILE A CA 1
ATOM 617 C C . ILE A 1 83 ? 0.503 3.208 5.069 1.00 93.75 83 ILE A C 1
ATOM 619 O O . ILE A 1 83 ? -0.195 2.966 6.057 1.00 93.75 83 ILE A O 1
ATOM 623 N N . PHE A 1 84 ? 1.272 2.276 4.504 1.00 93.19 84 PHE A N 1
ATOM 624 C CA . PHE A 1 84 ? 1.299 0.875 4.933 1.00 93.19 84 PHE A CA 1
ATOM 625 C C . PHE A 1 84 ? 1.807 0.695 6.369 1.00 93.19 84 PHE A C 1
ATOM 627 O O . PHE A 1 84 ? 1.237 -0.075 7.149 1.00 93.19 84 PHE A O 1
ATOM 634 N N . LEU A 1 85 ? 2.853 1.424 6.762 1.00 92.69 85 LEU A N 1
ATOM 635 C CA . LEU A 1 85 ? 3.371 1.385 8.131 1.00 92.69 85 LEU A CA 1
ATOM 636 C C . LEU A 1 85 ? 2.374 1.982 9.134 1.00 92.69 85 LEU A C 1
ATOM 638 O O . LEU A 1 85 ? 2.198 1.435 10.228 1.00 92.69 85 LEU A O 1
ATOM 642 N N . MET A 1 86 ? 1.689 3.067 8.768 1.00 92.62 86 MET A N 1
ATOM 643 C CA . MET A 1 86 ? 0.642 3.659 9.600 1.00 92.62 86 MET A CA 1
ATOM 644 C C . MET A 1 86 ? -0.561 2.719 9.732 1.00 92.62 86 MET A C 1
ATOM 646 O O . MET A 1 86 ? -1.087 2.537 10.833 1.00 92.62 86 MET A O 1
ATOM 650 N N . PHE A 1 87 ? -0.945 2.051 8.644 1.00 92.19 87 PHE A N 1
ATOM 651 C CA . PHE A 1 87 ? -1.974 1.018 8.653 1.00 92.19 87 PHE A CA 1
ATOM 652 C C . PHE A 1 87 ? -1.605 -0.153 9.569 1.00 92.19 87 PHE A C 1
ATOM 654 O O . PHE A 1 87 ? -2.432 -0.574 10.377 1.00 92.19 87 PHE A O 1
ATOM 661 N N . ASN A 1 88 ? -0.353 -0.628 9.525 1.00 92.19 88 ASN A N 1
ATOM 662 C CA . ASN A 1 88 ? 0.121 -1.671 10.438 1.00 92.19 88 ASN A CA 1
ATOM 663 C C . ASN A 1 88 ? -0.089 -1.275 11.904 1.00 92.19 88 ASN A C 1
ATOM 665 O O . ASN A 1 88 ? -0.588 -2.070 12.701 1.00 92.19 88 ASN A O 1
ATOM 669 N N . ARG A 1 89 ? 0.292 -0.040 12.262 1.00 89.62 89 ARG A N 1
ATOM 670 C CA . ARG A 1 89 ? 0.120 0.480 13.626 1.00 89.62 89 ARG A CA 1
ATOM 671 C C . ARG A 1 89 ? -1.354 0.536 14.006 1.00 89.62 89 ARG A C 1
ATOM 673 O O . ARG A 1 89 ? -1.708 0.058 15.078 1.00 89.62 89 ARG A O 1
ATOM 680 N N . PHE A 1 90 ? -2.201 1.056 13.121 1.00 89.19 90 PHE A N 1
ATOM 681 C CA . PHE A 1 90 ? -3.642 1.132 13.344 1.00 89.19 90 PHE A CA 1
ATOM 682 C C . PHE A 1 90 ? -4.256 -0.250 13.597 1.00 89.19 90 PHE A C 1
ATOM 684 O O . PHE A 1 90 ? -4.894 -0.463 14.626 1.00 89.19 90 PHE A O 1
ATOM 691 N N . VAL A 1 91 ? -4.011 -1.213 12.706 1.00 88.56 91 VAL A N 1
ATOM 692 C CA . VAL A 1 91 ? -4.603 -2.552 12.806 1.00 88.56 91 VAL A CA 1
ATOM 693 C C . VAL A 1 91 ? -4.043 -3.344 13.989 1.00 88.56 91 VAL A C 1
ATOM 695 O O . VAL A 1 91 ? -4.777 -4.096 14.629 1.00 88.56 91 VAL A O 1
ATOM 698 N N . THR A 1 92 ? -2.771 -3.140 14.338 1.00 88.50 92 THR A N 1
ATOM 699 C CA . THR A 1 92 ? -2.181 -3.746 15.540 1.00 88.50 92 THR A CA 1
ATOM 700 C C . THR A 1 92 ? -2.843 -3.206 16.806 1.00 88.50 92 THR A C 1
ATOM 702 O O . THR A 1 92 ? -3.228 -3.991 17.661 1.00 88.50 92 THR A O 1
ATOM 705 N N . LEU A 1 93 ? -3.037 -1.889 16.923 1.00 85.75 93 LEU A N 1
ATOM 706 C CA . LEU A 1 93 ? -3.642 -1.299 18.123 1.00 85.75 93 LEU A CA 1
ATOM 707 C C . LEU A 1 93 ? -5.145 -1.577 18.236 1.00 85.75 93 LEU A C 1
ATOM 709 O O . LEU A 1 93 ? -5.636 -1.773 19.344 1.00 85.75 93 LEU A O 1
ATOM 713 N N . ARG A 1 94 ? -5.867 -1.585 17.108 1.00 84.31 94 ARG A N 1
ATOM 714 C CA . ARG A 1 94 ? -7.330 -1.722 17.080 1.00 84.31 94 ARG A CA 1
ATOM 715 C C . ARG A 1 94 ? -7.817 -3.170 17.075 1.00 84.31 94 ARG A C 1
ATOM 717 O O . ARG A 1 94 ? -8.867 -3.447 17.652 1.00 84.31 94 ARG A O 1
ATOM 724 N N . PHE A 1 95 ? -7.091 -4.068 16.408 1.00 82.94 95 PHE A N 1
ATOM 725 C CA . PHE A 1 95 ? -7.497 -5.463 16.197 1.00 82.94 95 PHE A CA 1
ATOM 726 C C . PHE A 1 95 ? -6.477 -6.483 16.734 1.00 82.94 95 PHE A C 1
ATOM 728 O O . PHE A 1 95 ? -6.668 -7.679 16.546 1.00 82.94 95 PHE A O 1
ATOM 735 N N . ASN A 1 96 ? -5.390 -6.044 17.385 1.00 83.06 96 ASN A N 1
ATOM 736 C CA . ASN A 1 96 ? -4.317 -6.908 17.906 1.00 83.06 96 ASN A CA 1
ATOM 737 C C . ASN A 1 96 ? -3.664 -7.813 16.835 1.00 83.06 96 ASN A C 1
ATOM 739 O O . ASN A 1 96 ? -3.220 -8.933 17.096 1.00 83.06 96 ASN A O 1
ATOM 743 N N . LEU A 1 97 ? -3.611 -7.335 15.586 1.00 82.56 97 LEU A N 1
ATOM 744 C CA . LEU A 1 97 ? -3.156 -8.109 14.425 1.00 82.56 97 LEU A CA 1
ATOM 745 C C . LEU A 1 97 ? -1.643 -7.990 14.160 1.00 82.56 97 LEU A C 1
ATOM 747 O O . LEU A 1 97 ? -1.195 -7.639 13.067 1.00 82.56 97 LEU A O 1
ATOM 751 N N . THR A 1 98 ? -0.824 -8.353 15.144 1.00 84.50 98 THR A N 1
ATOM 752 C CA . THR A 1 98 ? 0.648 -8.234 15.064 1.00 84.50 98 THR A CA 1
ATOM 753 C C . THR A 1 98 ? 1.265 -9.056 13.923 1.00 84.50 98 THR A C 1
ATOM 755 O O . THR A 1 98 ? 2.297 -8.686 13.361 1.00 84.50 98 THR A O 1
ATOM 758 N N . SER A 1 99 ? 0.613 -10.151 13.516 1.00 86.88 99 SER A N 1
ATOM 759 C CA . SER A 1 99 ? 1.074 -11.001 12.410 1.00 86.88 99 SER A CA 1
ATOM 760 C C . SER A 1 99 ? 1.088 -10.298 11.046 1.00 86.88 99 SER A C 1
ATOM 762 O O . SER A 1 99 ? 1.725 -10.810 10.131 1.00 86.88 99 SER A O 1
ATOM 764 N N . LEU A 1 100 ? 0.410 -9.154 10.871 1.00 89.25 100 LEU A N 1
ATOM 765 C CA . LEU A 1 100 ? 0.438 -8.412 9.600 1.00 89.25 100 LEU A CA 1
ATOM 766 C C . LEU A 1 100 ? 1.783 -7.740 9.325 1.00 89.25 100 LEU A C 1
ATOM 768 O O . LEU A 1 100 ? 2.132 -7.529 8.161 1.00 89.25 100 LEU A O 1
ATOM 772 N N . LYS A 1 101 ? 2.564 -7.467 10.376 1.00 92.00 101 LYS A N 1
ATOM 773 C CA . LYS A 1 101 ? 3.838 -6.752 10.277 1.00 92.00 101 LYS A CA 1
ATOM 774 C C . LYS A 1 101 ? 4.783 -7.391 9.258 1.00 92.00 101 LYS A C 1
ATOM 776 O O . LYS A 1 101 ? 5.425 -6.672 8.501 1.00 92.00 101 LYS A O 1
ATOM 781 N N . ILE A 1 102 ? 4.862 -8.725 9.214 1.00 93.88 102 ILE A N 1
ATOM 782 C CA . ILE A 1 102 ? 5.781 -9.418 8.300 1.00 93.88 102 ILE A CA 1
ATOM 783 C C . ILE A 1 102 ? 5.388 -9.242 6.833 1.00 93.88 102 ILE A C 1
ATOM 785 O O . ILE A 1 102 ? 6.249 -8.952 6.011 1.00 93.88 102 ILE A O 1
ATOM 789 N N . TYR A 1 103 ? 4.097 -9.324 6.511 1.00 94.25 103 TYR A N 1
ATOM 790 C CA . TYR A 1 103 ? 3.612 -9.128 5.145 1.00 94.25 103 TYR A CA 1
ATOM 791 C C . TYR A 1 103 ? 3.827 -7.691 4.680 1.00 94.25 103 TYR A C 1
ATOM 793 O O . TYR A 1 103 ? 4.255 -7.471 3.556 1.00 94.25 103 TYR A O 1
ATOM 801 N N . ILE A 1 104 ? 3.606 -6.715 5.564 1.00 93.19 104 ILE A N 1
ATOM 802 C CA . ILE A 1 104 ? 3.850 -5.301 5.259 1.00 93.19 104 ILE A CA 1
ATOM 803 C C . ILE A 1 104 ? 5.342 -5.044 5.027 1.00 93.19 104 ILE A C 1
ATOM 805 O O . ILE A 1 104 ? 5.698 -4.379 4.059 1.00 93.19 104 ILE A O 1
ATOM 809 N N . MET A 1 105 ? 6.225 -5.610 5.858 1.00 94.62 105 MET A N 1
ATOM 810 C CA . MET A 1 105 ? 7.674 -5.500 5.647 1.00 94.62 105 MET A CA 1
ATOM 811 C C . MET A 1 105 ? 8.114 -6.153 4.332 1.00 94.62 105 MET A C 1
ATOM 813 O O . MET A 1 105 ? 8.947 -5.583 3.634 1.00 94.62 105 MET A O 1
ATOM 817 N N . LEU A 1 106 ? 7.537 -7.302 3.965 1.00 95.50 106 LEU A N 1
ATOM 818 C CA . LEU A 1 106 ? 7.808 -7.954 2.682 1.00 95.50 106 LEU A CA 1
ATOM 819 C C . LEU A 1 106 ? 7.317 -7.118 1.496 1.00 95.50 106 LEU A C 1
ATOM 821 O O . LEU A 1 106 ? 8.064 -6.955 0.540 1.00 95.50 106 LEU A O 1
ATOM 825 N N . LEU A 1 107 ? 6.106 -6.559 1.564 1.00 95.00 107 LEU A N 1
ATOM 826 C CA . LEU A 1 107 ? 5.560 -5.690 0.519 1.00 95.00 107 LEU A CA 1
ATOM 827 C C . LEU A 1 107 ? 6.421 -4.439 0.325 1.00 95.00 107 LEU A C 1
ATOM 829 O O . LEU A 1 107 ? 6.795 -4.130 -0.800 1.00 95.00 107 LEU A O 1
ATOM 833 N N . VAL A 1 108 ? 6.797 -3.762 1.413 1.00 95.19 108 VAL A N 1
ATOM 834 C CA . VAL A 1 108 ? 7.686 -2.591 1.358 1.00 95.19 108 VAL A CA 1
ATOM 835 C C . VAL A 1 108 ? 9.069 -2.966 0.830 1.00 95.19 108 VAL A C 1
ATOM 837 O O . VAL A 1 108 ? 9.579 -2.290 -0.060 1.00 95.19 108 VAL A O 1
ATOM 840 N N . GLY A 1 109 ? 9.659 -4.055 1.326 1.00 95.69 109 GLY A N 1
ATOM 841 C CA . GLY A 1 109 ? 10.964 -4.530 0.870 1.00 95.69 109 GLY A CA 1
ATOM 842 C C . GLY A 1 109 ? 10.972 -4.881 -0.618 1.00 95.69 109 GLY A C 1
ATOM 843 O O . GLY A 1 109 ? 11.850 -4.427 -1.348 1.00 95.69 109 GLY A O 1
ATOM 844 N N . LEU A 1 110 ? 9.965 -5.621 -1.089 1.00 95.31 110 LEU A N 1
ATOM 845 C CA . LEU A 1 110 ? 9.814 -5.961 -2.504 1.00 95.31 110 LEU A CA 1
ATOM 846 C C . LEU A 1 110 ? 9.594 -4.716 -3.366 1.00 95.31 110 LEU A C 1
ATOM 848 O O . LEU A 1 110 ? 10.232 -4.604 -4.407 1.00 95.31 110 LEU A O 1
ATOM 852 N N . SER A 1 111 ? 8.773 -3.755 -2.929 1.00 94.31 111 SER A N 1
ATOM 853 C CA . SER A 1 111 ? 8.593 -2.493 -3.656 1.00 94.31 111 SER A CA 1
ATOM 854 C C . SER A 1 111 ? 9.895 -1.693 -3.777 1.00 94.31 111 SER A C 1
ATOM 856 O O . SER A 1 111 ? 10.148 -1.107 -4.825 1.00 94.31 111 SER A O 1
ATOM 858 N N . ILE A 1 112 ? 10.745 -1.683 -2.741 1.00 95.19 112 ILE A N 1
ATOM 859 C CA . ILE A 1 112 ? 12.069 -1.039 -2.799 1.00 95.19 112 ILE A CA 1
ATOM 860 C C . ILE A 1 112 ? 12.964 -1.745 -3.821 1.00 95.19 112 ILE A C 1
ATOM 862 O O . ILE A 1 112 ? 13.590 -1.078 -4.640 1.00 95.19 112 ILE A O 1
ATOM 866 N N . VAL A 1 113 ? 13.009 -3.081 -3.808 1.00 95.00 113 VAL A N 1
ATOM 867 C CA . VAL A 1 113 ? 13.803 -3.856 -4.778 1.00 95.00 113 VAL A CA 1
ATOM 868 C C . VAL A 1 113 ? 13.307 -3.623 -6.207 1.00 95.00 113 VAL A C 1
ATOM 870 O O . VAL A 1 113 ? 14.119 -3.377 -7.096 1.00 95.00 113 VAL A O 1
ATOM 873 N N . LEU A 1 114 ? 11.988 -3.637 -6.425 1.00 92.50 114 LEU A N 1
ATOM 874 C CA . LEU A 1 114 ? 11.374 -3.336 -7.721 1.00 92.50 114 LEU A CA 1
ATOM 875 C C . LEU A 1 114 ? 11.702 -1.911 -8.179 1.00 92.50 114 LEU A C 1
ATOM 877 O O . LEU A 1 114 ? 12.047 -1.716 -9.341 1.00 92.50 114 LEU A O 1
ATOM 881 N N . LEU A 1 115 ? 11.659 -0.924 -7.279 1.00 92.25 115 LEU A N 1
ATOM 882 C CA . LEU A 1 115 ? 12.049 0.448 -7.598 1.00 92.25 115 LEU A CA 1
ATOM 883 C C . LEU A 1 115 ? 13.530 0.527 -7.995 1.00 92.25 115 LEU A C 1
ATOM 885 O O . LEU A 1 115 ? 13.848 1.155 -8.999 1.00 92.25 115 LEU A O 1
ATOM 889 N N . ILE A 1 116 ? 14.428 -0.133 -7.259 1.00 92.00 116 ILE A N 1
ATOM 890 C CA . ILE A 1 116 ? 15.859 -0.175 -7.599 1.00 92.00 116 ILE A CA 1
ATOM 891 C C . ILE A 1 116 ? 16.052 -0.777 -8.992 1.00 92.00 116 ILE A C 1
ATOM 893 O O . ILE A 1 116 ? 16.714 -0.168 -9.824 1.00 92.00 116 ILE A O 1
ATOM 897 N N . LEU A 1 117 ? 15.430 -1.926 -9.270 1.00 89.56 117 LEU A N 1
ATOM 898 C CA . LEU A 1 117 ? 15.491 -2.565 -10.586 1.00 89.56 117 LEU A CA 1
ATOM 899 C C . LEU A 1 117 ? 14.910 -1.684 -11.693 1.00 89.56 117 LEU A C 1
ATOM 901 O O . LEU A 1 117 ? 15.433 -1.705 -12.801 1.00 89.56 117 LEU A O 1
ATOM 905 N N . SER A 1 118 ? 13.885 -0.880 -11.396 1.00 86.44 118 SER A N 1
ATOM 906 C CA . SER A 1 118 ? 13.292 0.021 -12.387 1.00 86.44 118 SER A CA 1
ATOM 907 C C . SER A 1 118 ? 14.255 1.096 -12.897 1.00 86.44 118 SER A C 1
ATOM 909 O O . SER A 1 118 ? 14.090 1.556 -14.018 1.00 86.44 118 SER A O 1
ATOM 911 N N . PHE A 1 119 ? 15.290 1.454 -12.128 1.00 85.12 119 PHE A N 1
ATOM 912 C CA . PHE A 1 119 ? 16.351 2.355 -12.596 1.00 85.12 119 PHE A CA 1
ATOM 913 C C . PHE A 1 119 ? 17.327 1.694 -13.575 1.00 85.12 119 PHE A C 1
ATOM 915 O O . PHE A 1 119 ? 18.034 2.396 -14.288 1.00 85.12 119 PHE A O 1
ATOM 922 N N . PHE A 1 120 ? 17.394 0.361 -13.582 1.00 84.50 120 PHE A N 1
ATOM 923 C CA . PHE A 1 120 ? 18.263 -0.417 -14.468 1.00 84.50 120 PHE A CA 1
ATOM 924 C C . PHE A 1 120 ? 17.514 -0.993 -15.674 1.00 84.50 120 PHE A C 1
ATOM 926 O O . PHE A 1 120 ? 18.123 -1.686 -16.487 1.00 84.50 120 PHE A O 1
ATOM 933 N N . LEU A 1 121 ? 16.201 -0.762 -15.776 1.00 79.12 121 LEU A N 1
ATOM 934 C CA . LEU A 1 121 ? 15.454 -1.078 -16.985 1.00 79.12 121 LEU A CA 1
ATOM 935 C C . LEU A 1 121 ? 15.924 -0.120 -18.075 1.00 79.12 121 LEU A C 1
ATOM 937 O O . LEU A 1 121 ? 15.688 1.083 -17.991 1.00 79.12 121 LEU A O 1
ATOM 941 N N . ASP A 1 122 ? 16.620 -0.664 -19.068 1.00 64.31 122 ASP A N 1
ATOM 942 C CA . ASP A 1 122 ? 17.036 0.111 -20.222 1.00 64.31 122 ASP A CA 1
ATOM 943 C C . ASP A 1 122 ? 15.787 0.516 -21.016 1.00 64.31 122 ASP A C 1
ATOM 945 O O . ASP A 1 122 ? 15.000 -0.335 -21.433 1.00 64.31 122 ASP A O 1
ATOM 949 N N . GLN A 1 123 ? 15.563 1.823 -21.161 1.00 61.53 123 GLN A N 1
ATOM 950 C CA . GLN A 1 123 ? 14.445 2.366 -21.939 1.00 61.53 123 GLN A CA 1
ATOM 951 C C . GLN A 1 123 ? 14.776 2.428 -23.439 1.00 61.53 123 GLN A C 1
ATOM 953 O O . GLN A 1 123 ? 13.914 2.801 -24.233 1.00 61.53 123 GLN A O 1
ATOM 958 N N . SER A 1 124 ? 16.014 2.083 -23.818 1.00 53.19 124 SER A N 1
ATOM 959 C CA . SER A 1 124 ? 16.548 2.275 -25.168 1.00 53.19 124 SER A CA 1
ATOM 960 C C . SER A 1 124 ? 16.601 1.018 -26.043 1.00 53.19 124 SER A C 1
ATOM 962 O O . SER A 1 124 ? 16.932 1.136 -27.221 1.00 53.19 124 SER A O 1
ATOM 964 N N . GLU A 1 125 ? 16.265 -0.169 -25.528 1.00 45.94 125 GLU A N 1
ATOM 965 C CA . GLU A 1 125 ? 16.459 -1.407 -26.292 1.00 45.94 125 GLU A CA 1
ATOM 966 C C . GLU A 1 125 ? 15.230 -1.830 -27.108 1.00 45.94 125 GLU A C 1
ATOM 968 O O . GLU A 1 125 ? 14.096 -1.879 -26.622 1.00 45.94 125 GLU A O 1
ATOM 973 N N . ASP A 1 126 ? 15.504 -2.161 -28.373 1.00 50.41 126 ASP A N 1
ATOM 974 C CA . ASP A 1 126 ? 14.596 -2.797 -29.315 1.00 50.41 126 ASP A CA 1
ATOM 975 C C . ASP A 1 126 ? 13.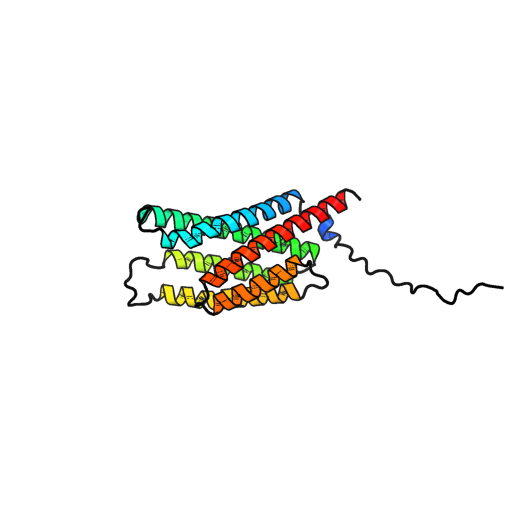823 -3.947 -28.651 1.00 50.41 126 ASP A C 1
ATOM 977 O O . ASP A 1 126 ? 14.383 -4.829 -27.997 1.00 50.41 126 ASP A O 1
ATOM 981 N N . VAL A 1 127 ? 12.511 -3.971 -28.890 1.00 53.66 127 VAL A N 1
ATOM 982 C CA . VAL A 1 127 ? 11.530 -4.947 -28.372 1.00 53.66 127 VAL A CA 1
ATOM 983 C C . VAL A 1 127 ? 11.910 -6.415 -28.679 1.00 53.66 127 VAL A C 1
ATOM 985 O O . VAL A 1 127 ? 11.308 -7.343 -28.140 1.00 53.66 127 VAL A O 1
ATOM 988 N N . GLU A 1 128 ? 12.919 -6.650 -29.522 1.00 54.50 128 GLU A N 1
ATOM 989 C CA . GLU A 1 128 ? 13.373 -7.971 -29.955 1.00 54.50 128 GLU A CA 1
ATOM 990 C C . GLU A 1 128 ? 14.158 -8.765 -28.894 1.00 54.50 128 GLU A C 1
ATOM 992 O O . GLU A 1 128 ? 14.209 -9.994 -29.000 1.00 54.50 128 GLU A O 1
ATOM 997 N N . SER A 1 129 ? 14.699 -8.140 -27.836 1.00 58.72 129 SER A N 1
ATOM 998 C CA . SER A 1 129 ? 15.355 -8.886 -26.747 1.00 58.72 129 SER A CA 1
ATOM 999 C C . SER A 1 129 ? 14.945 -8.428 -25.349 1.00 58.72 129 SER A C 1
ATOM 1001 O O . SER A 1 129 ? 15.205 -7.305 -24.934 1.00 58.72 129 SER A O 1
ATOM 1003 N N . LEU A 1 130 ? 14.359 -9.345 -24.571 1.00 66.81 130 LEU A N 1
ATOM 1004 C CA . LEU A 1 130 ? 14.129 -9.140 -23.141 1.00 66.81 130 LEU A CA 1
ATOM 1005 C C . LEU A 1 130 ? 15.475 -9.066 -22.412 1.00 66.81 130 LEU A C 1
ATOM 1007 O O . LEU A 1 130 ? 16.136 -10.089 -22.213 1.00 66.81 130 LEU A O 1
ATOM 1011 N N . SER A 1 131 ? 15.856 -7.869 -21.964 1.00 80.88 131 SER A N 1
ATOM 1012 C CA . SER A 1 131 ? 17.017 -7.687 -21.091 1.00 80.88 131 SER A CA 1
ATOM 1013 C C . SER A 1 131 ? 16.896 -8.585 -19.846 1.00 80.88 131 SER A C 1
ATOM 1015 O O . SER A 1 131 ? 15.802 -8.685 -19.273 1.00 80.88 131 SER A O 1
ATOM 1017 N N . PRO A 1 132 ? 17.984 -9.214 -19.357 1.00 84.69 132 PRO A N 1
ATOM 1018 C CA . PRO A 1 132 ? 17.958 -10.025 -18.137 1.00 84.69 132 PRO A CA 1
ATOM 1019 C C . PRO A 1 132 ? 17.346 -9.295 -16.930 1.00 84.69 132 PRO A C 1
ATOM 1021 O O . PRO A 1 132 ? 16.688 -9.919 -16.097 1.00 84.69 132 PRO A O 1
ATOM 1024 N N . VAL A 1 133 ? 17.508 -7.968 -16.857 1.00 86.50 133 VAL A N 1
ATOM 1025 C CA . VAL A 1 133 ? 16.926 -7.123 -15.801 1.00 86.50 133 VAL A CA 1
ATOM 1026 C C . VAL A 1 133 ? 15.399 -7.112 -15.876 1.00 86.50 133 VAL A C 1
ATOM 1028 O O . VAL A 1 133 ? 14.737 -7.239 -14.846 1.00 86.50 133 VAL A O 1
ATOM 1031 N N . SER A 1 134 ? 14.831 -7.035 -17.083 1.00 84.75 134 SER A N 1
ATOM 1032 C CA . SER A 1 134 ? 13.378 -7.078 -17.293 1.00 84.75 134 SER A CA 1
ATOM 1033 C C . SER A 1 134 ? 12.783 -8.413 -16.841 1.00 84.75 134 SER A C 1
ATOM 1035 O O . SER A 1 134 ? 11.789 -8.433 -16.117 1.00 84.75 134 SER A O 1
ATOM 1037 N N . VAL A 1 135 ? 13.448 -9.530 -17.158 1.00 88.44 135 VAL A N 1
ATOM 1038 C CA . VAL A 1 135 ? 13.027 -10.871 -16.722 1.00 88.44 135 VAL A CA 1
ATOM 1039 C C . VAL A 1 135 ? 13.016 -10.963 -15.198 1.00 88.44 135 VAL A C 1
ATOM 1041 O O . VAL A 1 135 ? 12.043 -11.447 -14.620 1.00 88.44 135 VAL A O 1
ATOM 1044 N N . VAL A 1 136 ? 14.059 -10.459 -14.532 1.00 91.00 136 VAL A N 1
ATOM 1045 C CA . VAL A 1 136 ? 14.135 -10.431 -13.062 1.00 91.00 136 VAL A CA 1
ATOM 1046 C C . VAL A 1 136 ? 13.055 -9.525 -12.462 1.00 91.00 136 VAL A C 1
ATOM 1048 O O . VAL A 1 136 ? 12.415 -9.915 -11.485 1.00 91.00 136 VAL A O 1
ATOM 1051 N N . TYR A 1 137 ? 12.806 -8.353 -13.052 1.00 89.69 137 TYR A N 1
ATOM 1052 C CA . TYR A 1 137 ? 11.756 -7.428 -12.617 1.00 89.69 137 TYR A CA 1
ATOM 1053 C C . TYR A 1 137 ? 10.371 -8.087 -12.669 1.00 89.69 137 TYR A C 1
ATOM 1055 O O . TYR A 1 137 ? 9.662 -8.122 -11.661 1.00 89.69 137 TYR A O 1
ATOM 1063 N N . PHE A 1 138 ? 10.006 -8.689 -13.806 1.00 88.88 138 PHE A N 1
ATOM 1064 C CA . PHE A 1 138 ? 8.728 -9.390 -13.955 1.00 88.88 138 PHE A CA 1
ATOM 1065 C C . PHE A 1 138 ? 8.640 -10.634 -13.067 1.00 88.88 138 PHE A C 1
ATOM 1067 O O . PHE A 1 138 ? 7.591 -10.893 -12.474 1.00 88.88 138 PHE A O 1
ATOM 1074 N N . ALA A 1 139 ? 9.739 -11.372 -12.895 1.00 91.50 139 ALA A N 1
ATOM 1075 C CA . ALA A 1 139 ? 9.786 -12.502 -11.973 1.00 91.50 139 ALA A CA 1
ATOM 1076 C C . ALA A 1 139 ? 9.537 -12.073 -10.517 1.00 91.50 139 ALA A C 1
ATOM 1078 O O . ALA A 1 139 ? 8.906 -12.822 -9.776 1.00 91.50 139 ALA A O 1
ATOM 1079 N N . LEU A 1 140 ? 9.970 -10.871 -10.113 1.00 93.62 140 LEU A N 1
ATOM 1080 C CA . LEU A 1 140 ? 9.728 -10.295 -8.782 1.00 93.62 140 LEU A CA 1
ATOM 1081 C C . LEU A 1 140 ? 8.297 -9.774 -8.576 1.00 93.62 140 LEU A C 1
ATOM 1083 O O . LEU A 1 140 ? 7.846 -9.687 -7.429 1.00 93.62 140 LEU A O 1
ATOM 1087 N N . LEU A 1 141 ? 7.540 -9.507 -9.644 1.00 92.06 141 LEU A N 1
ATOM 1088 C CA . LEU A 1 141 ? 6.109 -9.199 -9.524 1.00 92.06 141 LEU A CA 1
ATOM 1089 C C . LEU A 1 141 ? 5.305 -10.395 -9.002 1.00 92.06 141 LEU A C 1
ATOM 1091 O O . LEU A 1 141 ? 4.330 -10.205 -8.275 1.00 92.06 141 LEU A O 1
ATOM 1095 N N . VAL A 1 142 ? 5.735 -11.625 -9.300 1.00 93.75 142 VAL A N 1
ATOM 1096 C CA . VAL A 1 142 ? 5.084 -12.852 -8.816 1.00 93.75 142 VAL A CA 1
ATOM 1097 C C . VAL A 1 142 ? 5.106 -12.952 -7.284 1.00 93.75 142 VAL A C 1
ATOM 1099 O O . VAL A 1 142 ? 4.025 -13.006 -6.692 1.00 93.75 142 VAL A O 1
ATOM 1102 N N . PRO A 1 143 ? 6.263 -12.935 -6.587 1.00 96.06 143 PRO A N 1
ATOM 1103 C CA . PRO A 1 143 ? 6.281 -12.944 -5.131 1.00 96.06 143 PRO A CA 1
ATOM 1104 C C . PRO A 1 143 ? 5.610 -11.699 -4.541 1.00 96.06 143 PRO A C 1
ATOM 1106 O O . PRO A 1 143 ? 4.940 -11.826 -3.520 1.00 96.06 143 PRO A O 1
ATOM 1109 N N . TYR A 1 144 ? 5.695 -10.526 -5.180 1.00 94.75 144 TYR A N 1
ATOM 1110 C CA . TYR A 1 144 ? 4.949 -9.341 -4.736 1.00 94.75 144 TYR A CA 1
ATOM 1111 C C . TYR A 1 144 ? 3.428 -9.574 -4.744 1.00 94.75 144 TYR A C 1
ATOM 1113 O O . TYR A 1 144 ? 2.741 -9.304 -3.751 1.00 94.75 144 TYR A O 1
ATOM 1121 N N . GLY A 1 145 ? 2.901 -10.149 -5.827 1.00 94.06 145 GLY A N 1
ATOM 1122 C CA . GLY A 1 145 ? 1.496 -10.530 -5.945 1.00 94.06 145 GLY A CA 1
ATOM 1123 C C . GLY A 1 145 ? 1.091 -11.595 -4.924 1.00 94.06 145 GLY A C 1
ATOM 1124 O O . GLY A 1 145 ? 0.074 -11.448 -4.244 1.00 94.06 145 GLY A O 1
ATOM 1125 N N . VAL A 1 146 ? 1.925 -12.621 -4.723 1.00 96.19 146 VAL A N 1
ATOM 1126 C CA . VAL A 1 146 ? 1.699 -13.666 -3.708 1.00 96.19 146 VAL A CA 1
ATOM 1127 C C . VAL A 1 146 ? 1.631 -13.069 -2.302 1.00 96.19 146 VAL A C 1
ATOM 1129 O O . VAL A 1 146 ? 0.696 -13.367 -1.555 1.00 96.19 146 VAL A O 1
ATOM 1132 N N . VAL A 1 147 ? 2.571 -12.195 -1.931 1.00 96.31 147 VAL A N 1
ATOM 1133 C CA . VAL A 1 147 ? 2.556 -11.532 -0.619 1.00 96.31 147 VAL A CA 1
ATOM 1134 C C . VAL A 1 147 ? 1.311 -10.649 -0.474 1.00 96.31 147 VAL A C 1
ATOM 1136 O O . VAL A 1 147 ? 0.698 -10.655 0.593 1.00 96.31 147 VAL A O 1
ATOM 1139 N N . SER A 1 148 ? 0.878 -9.967 -1.539 1.00 94.50 148 SER A N 1
ATOM 1140 C CA . SER A 1 148 ? -0.353 -9.158 -1.549 1.00 94.50 148 SER A CA 1
ATOM 1141 C C . SER A 1 148 ? -1.609 -10.003 -1.297 1.00 94.50 148 SER A C 1
ATOM 1143 O O . SER A 1 148 ? -2.463 -9.629 -0.488 1.00 94.50 148 SER A O 1
ATOM 1145 N N . ILE A 1 149 ? -1.690 -11.195 -1.900 1.00 95.81 149 ILE A N 1
ATOM 1146 C CA . ILE A 1 149 ? -2.775 -12.158 -1.655 1.00 95.81 149 ILE A CA 1
ATOM 1147 C C . ILE A 1 149 ? -2.751 -12.644 -0.204 1.00 95.81 149 ILE A C 1
ATOM 1149 O O . ILE A 1 149 ? -3.792 -12.675 0.455 1.00 95.81 149 ILE A O 1
ATOM 1153 N N . LEU A 1 150 ? -1.580 -13.022 0.316 1.00 95.56 150 LEU A N 1
ATOM 1154 C CA . LEU A 1 150 ? -1.443 -13.487 1.700 1.00 95.56 150 LEU A CA 1
ATOM 1155 C C . LEU A 1 150 ? -1.807 -12.388 2.706 1.00 95.56 150 LEU A C 1
ATOM 1157 O O . LEU A 1 150 ? -2.499 -12.663 3.689 1.00 95.56 150 LEU A O 1
ATOM 1161 N N . PHE A 1 151 ? -1.412 -11.145 2.426 1.00 93.75 151 PHE A N 1
ATOM 1162 C CA . PHE A 1 151 ? -1.794 -9.967 3.198 1.00 93.75 151 PHE A CA 1
ATOM 1163 C C . PHE A 1 151 ? -3.317 -9.788 3.237 1.00 93.75 151 PHE A C 1
ATOM 1165 O O . PHE A 1 151 ? -3.900 -9.718 4.322 1.00 93.75 151 PHE A O 1
ATOM 1172 N N . GLY A 1 152 ? -3.983 -9.801 2.077 1.00 92.81 152 GLY A N 1
ATOM 1173 C CA . GLY A 1 152 ? -5.442 -9.693 2.003 1.00 92.81 152 GLY A CA 1
ATOM 1174 C C . GLY A 1 152 ? -6.159 -10.859 2.694 1.00 92.81 152 GLY A C 1
ATOM 1175 O O . GLY A 1 152 ? -7.080 -10.649 3.481 1.00 92.81 152 GLY A O 1
ATOM 1176 N N . ARG A 1 153 ? -5.684 -12.099 2.519 1.00 93.62 153 ARG A N 1
ATOM 1177 C CA . ARG A 1 153 ? -6.229 -13.266 3.239 1.00 93.62 153 ARG A CA 1
ATOM 1178 C C . ARG A 1 153 ? -6.094 -13.126 4.752 1.00 93.62 153 ARG A C 1
ATOM 1180 O O . ARG A 1 153 ? -7.014 -13.498 5.478 1.00 93.62 153 ARG A O 1
ATOM 1187 N N . LYS A 1 154 ? -4.970 -12.591 5.236 1.00 91.75 154 LYS A N 1
ATOM 1188 C CA . LYS A 1 154 ? -4.765 -12.364 6.668 1.00 91.75 154 LYS A CA 1
ATOM 1189 C C . LYS A 1 154 ? -5.666 -11.250 7.204 1.00 91.75 154 LYS A C 1
ATOM 1191 O O . LYS A 1 154 ? -6.145 -11.365 8.327 1.00 91.75 154 LYS A O 1
ATOM 1196 N N . LEU A 1 155 ? -5.958 -10.224 6.407 1.00 89.75 155 LEU A N 1
ATOM 1197 C CA . LEU A 1 155 ? -6.950 -9.204 6.764 1.00 89.75 155 LEU A CA 1
ATOM 1198 C C . LEU A 1 155 ? -8.371 -9.773 6.885 1.00 89.75 155 LEU A C 1
ATOM 1200 O O . LEU A 1 155 ? -9.116 -9.361 7.770 1.00 89.75 155 LEU A O 1
ATOM 1204 N N . LEU A 1 156 ? -8.739 -10.758 6.061 1.00 90.00 156 LEU A N 1
ATOM 1205 C CA . LEU A 1 156 ? -10.038 -11.435 6.171 1.00 90.00 156 LEU A CA 1
ATOM 1206 C C . LEU A 1 156 ? -10.165 -12.325 7.417 1.00 90.00 156 LEU A C 1
ATOM 1208 O O . LEU A 1 156 ? -11.280 -12.707 7.761 1.00 90.00 156 LEU A O 1
ATOM 1212 N N . SER A 1 157 ? -9.064 -12.648 8.108 1.00 86.38 157 SER A N 1
ATOM 1213 C CA . SER A 1 157 ? -9.108 -13.470 9.325 1.00 86.38 157 SER A CA 1
ATOM 1214 C C . SER A 1 157 ? -9.487 -12.687 10.588 1.00 86.38 157 SER A C 1
ATOM 1216 O O . SER A 1 157 ? -9.460 -13.257 11.676 1.00 86.38 157 SER A O 1
ATOM 1218 N N . VAL A 1 158 ? -9.749 -11.382 10.485 1.00 84.25 158 VAL A N 1
ATOM 1219 C CA . VAL A 1 158 ? -10.165 -10.537 11.614 1.00 84.25 158 VAL A CA 1
ATOM 1220 C C . VAL A 1 158 ? -11.607 -10.877 11.994 1.00 84.25 158 VAL A C 1
ATOM 1222 O O . VAL A 1 158 ? -12.485 -10.869 11.132 1.00 84.25 158 VAL A O 1
ATOM 1225 N N . ALA A 1 159 ? -11.859 -11.154 13.275 1.00 64.19 159 ALA A N 1
ATOM 1226 C CA . ALA A 1 159 ? -13.215 -11.267 13.806 1.00 64.19 159 ALA A CA 1
ATOM 1227 C C . ALA A 1 159 ? -13.854 -9.867 13.843 1.00 64.19 159 ALA A C 1
ATOM 1229 O O . ALA A 1 159 ? -13.253 -8.936 14.367 1.00 64.19 159 ALA A O 1
ATOM 1230 N N . GLU A 1 160 ? -15.030 -9.717 13.228 1.00 72.19 160 GLU A N 1
ATOM 1231 C CA . GLU A 1 160 ? -15.766 -8.443 13.094 1.00 72.19 160 GLU A CA 1
ATOM 1232 C C . GLU A 1 160 ? -14.976 -7.283 12.442 1.00 72.19 160 GLU A C 1
ATOM 1234 O O . GLU A 1 160 ? -14.795 -6.215 13.030 1.00 72.19 160 GLU A O 1
ATOM 1239 N N . PRO A 1 161 ? -14.505 -7.438 11.190 1.00 78.69 161 PRO A N 1
ATOM 1240 C CA . PRO A 1 161 ? -13.783 -6.367 10.522 1.00 78.69 161 PRO A CA 1
ATOM 1241 C C . PRO A 1 161 ? -14.739 -5.277 10.031 1.00 78.69 161 PRO A C 1
ATOM 1243 O O . PRO A 1 161 ? -15.859 -5.571 9.599 1.00 78.69 161 PRO A O 1
ATOM 1246 N N . TYR A 1 162 ? -14.260 -4.026 9.984 1.00 80.00 162 TYR A N 1
ATOM 1247 C CA . TYR A 1 162 ? -14.993 -2.960 9.299 1.00 80.00 162 TYR A CA 1
ATOM 1248 C C . TYR A 1 162 ? -15.347 -3.379 7.866 1.00 80.00 162 TYR A C 1
ATOM 1250 O O . TYR A 1 162 ? -14.530 -4.030 7.201 1.00 80.00 162 TYR A O 1
ATOM 1258 N N . PRO A 1 163 ? -16.497 -2.932 7.331 1.00 85.19 163 PRO A N 1
ATOM 1259 C CA . PRO A 1 163 ? -16.855 -3.175 5.935 1.00 85.19 163 PRO A CA 1
ATOM 1260 C C . PRO A 1 163 ? -15.737 -2.760 4.965 1.00 85.19 163 PRO A C 1
ATOM 1262 O O . PRO A 1 163 ? -15.391 -3.503 4.049 1.00 85.19 163 PRO A O 1
ATOM 1265 N N . TYR A 1 164 ? -15.092 -1.621 5.234 1.00 89.62 164 TYR A N 1
ATOM 1266 C CA . TYR A 1 164 ? -13.972 -1.105 4.442 1.00 89.62 164 TYR A CA 1
ATOM 1267 C C . TYR A 1 164 ? -12.711 -1.974 4.531 1.00 89.62 164 TYR A C 1
ATOM 1269 O O . TYR A 1 164 ? -11.974 -2.072 3.556 1.00 89.62 164 TYR A O 1
ATOM 1277 N N . LEU A 1 165 ? -12.478 -2.650 5.663 1.00 88.81 165 LEU A N 1
ATOM 1278 C CA . LEU A 1 165 ? -11.344 -3.564 5.827 1.00 88.81 165 LEU A CA 1
ATOM 1279 C C . LEU A 1 165 ? -11.529 -4.824 4.972 1.00 88.81 165 LEU A C 1
ATOM 1281 O O . LEU A 1 165 ? -10.570 -5.300 4.369 1.00 88.81 165 LEU A O 1
ATOM 1285 N N . LYS A 1 166 ? -12.770 -5.324 4.858 1.00 90.25 166 LYS A N 1
ATOM 1286 C CA . LYS A 1 166 ? -13.105 -6.404 3.915 1.00 90.25 166 LYS A CA 1
ATOM 1287 C C . LYS A 1 166 ? -12.911 -5.954 2.466 1.00 90.25 166 LYS A C 1
ATOM 1289 O O . LYS A 1 166 ? -12.343 -6.707 1.680 1.00 90.25 166 LYS A O 1
ATOM 1294 N N . GLY A 1 167 ? -13.347 -4.738 2.129 1.00 91.75 167 GLY A N 1
ATOM 1295 C CA . GLY A 1 167 ? -13.139 -4.140 0.805 1.00 91.75 167 GLY A CA 1
ATOM 1296 C C . GLY A 1 167 ? -11.658 -4.050 0.433 1.00 91.75 167 GLY A C 1
ATOM 1297 O O . GLY A 1 167 ? -11.257 -4.552 -0.616 1.00 91.75 167 GLY A O 1
ATOM 1298 N N . LEU A 1 168 ? -10.831 -3.524 1.343 1.00 93.69 168 LEU A N 1
ATOM 1299 C CA . LEU A 1 168 ? -9.376 -3.476 1.186 1.00 93.69 168 LEU A CA 1
ATOM 1300 C C . LEU A 1 168 ? -8.776 -4.872 0.993 1.00 93.69 168 LEU A C 1
ATOM 1302 O O . LEU A 1 168 ? -7.953 -5.078 0.105 1.00 93.69 168 LEU A O 1
ATOM 1306 N N . ALA A 1 169 ? -9.187 -5.841 1.810 1.00 93.56 169 ALA A N 1
ATOM 1307 C CA . ALA A 1 169 ? -8.660 -7.196 1.742 1.00 93.56 169 ALA A CA 1
ATOM 1308 C C . ALA A 1 169 ? -8.925 -7.856 0.381 1.00 93.56 169 ALA A C 1
ATOM 1310 O O . ALA A 1 169 ? -8.019 -8.456 -0.199 1.00 93.56 169 ALA A O 1
ATOM 1311 N N . TRP A 1 170 ? -10.138 -7.700 -0.158 1.00 95.44 170 TRP A N 1
ATOM 1312 C CA . TRP A 1 170 ? -10.472 -8.176 -1.499 1.00 95.44 170 TRP A CA 1
ATOM 1313 C C . TRP A 1 170 ? -9.722 -7.415 -2.591 1.00 95.44 170 TRP A C 1
ATOM 1315 O O . TRP A 1 170 ? -9.191 -8.056 -3.494 1.00 95.44 170 TRP A O 1
ATOM 1325 N N . ALA A 1 171 ? -9.608 -6.088 -2.488 1.00 94.38 171 ALA A N 1
ATOM 1326 C CA . ALA A 1 171 ? -8.829 -5.294 -3.438 1.00 94.38 171 ALA A CA 1
ATOM 1327 C C . ALA A 1 171 ? -7.367 -5.773 -3.504 1.00 94.38 171 ALA A C 1
ATOM 1329 O O . ALA A 1 171 ? -6.844 -6.000 -4.592 1.00 94.38 171 ALA A O 1
ATOM 1330 N N . MET A 1 172 ? -6.739 -6.041 -2.355 1.00 94.56 172 MET A N 1
ATOM 1331 C CA . MET A 1 172 ? -5.368 -6.565 -2.289 1.00 94.56 172 MET A CA 1
ATOM 1332 C C . MET A 1 172 ? -5.236 -7.979 -2.869 1.00 94.56 172 MET A C 1
ATOM 1334 O O . MET A 1 172 ? -4.238 -8.276 -3.523 1.00 94.56 172 MET A O 1
ATOM 1338 N N . ILE A 1 173 ? -6.232 -8.850 -2.670 1.00 94.88 173 ILE A N 1
ATOM 1339 C CA . ILE A 1 173 ? -6.239 -10.194 -3.271 1.00 94.88 173 ILE A CA 1
ATOM 1340 C C . ILE A 1 173 ? -6.344 -10.095 -4.792 1.00 94.88 173 ILE A C 1
ATOM 1342 O O . ILE A 1 173 ? -5.528 -10.692 -5.489 1.00 94.88 173 ILE A O 1
ATOM 1346 N N . ILE A 1 174 ? -7.321 -9.346 -5.313 1.00 95.19 174 ILE A N 1
ATOM 1347 C CA . ILE A 1 174 ? -7.545 -9.241 -6.761 1.00 95.19 174 ILE A CA 1
ATOM 1348 C C . ILE A 1 174 ? -6.343 -8.553 -7.419 1.00 95.19 174 ILE A C 1
ATOM 1350 O O . ILE A 1 174 ? -5.816 -9.073 -8.399 1.00 95.19 174 ILE A O 1
ATOM 1354 N N . SER A 1 175 ? -5.844 -7.456 -6.836 1.00 92.62 175 SER A N 1
ATOM 1355 C CA . SER A 1 175 ? -4.630 -6.783 -7.313 1.00 92.62 175 SER A CA 1
ATOM 1356 C C . SER A 1 175 ? -3.426 -7.730 -7.303 1.00 92.62 175 SER A C 1
ATOM 1358 O O . SER A 1 175 ? -2.724 -7.833 -8.305 1.00 92.62 175 SER A O 1
ATOM 1360 N N . GLY A 1 176 ? -3.236 -8.511 -6.234 1.00 92.69 176 GLY A N 1
ATOM 1361 C CA . GLY A 1 176 ? -2.154 -9.490 -6.144 1.00 92.69 176 GLY A CA 1
ATOM 1362 C C . GLY A 1 176 ? -2.240 -10.609 -7.187 1.00 92.69 176 GLY A C 1
ATOM 1363 O O . GLY A 1 176 ? -1.216 -10.984 -7.756 1.00 92.69 176 GLY A O 1
ATOM 1364 N N . VAL A 1 177 ? -3.445 -11.105 -7.495 1.00 94.56 177 VAL A N 1
ATOM 1365 C CA . VAL A 1 177 ? -3.667 -12.078 -8.582 1.00 94.56 177 VAL A CA 1
ATOM 1366 C C . VAL A 1 177 ? -3.338 -11.454 -9.940 1.00 94.56 177 VAL A C 1
ATOM 1368 O O . VAL A 1 177 ? -2.625 -12.065 -10.737 1.00 94.56 177 VAL A O 1
ATOM 1371 N N . CYS A 1 178 ? -3.801 -10.227 -10.193 1.00 93.44 178 CYS A N 1
ATOM 1372 C CA . CYS A 1 178 ? -3.498 -9.505 -11.427 1.00 93.44 178 CYS A CA 1
ATOM 1373 C C . CYS A 1 178 ? -1.990 -9.260 -11.593 1.00 93.44 178 CYS A C 1
ATOM 1375 O O . CYS A 1 178 ? -1.456 -9.458 -12.685 1.00 93.44 178 CYS A O 1
ATOM 1377 N N . MET A 1 179 ? -1.301 -8.898 -10.508 1.00 88.06 179 MET A N 1
ATOM 1378 C CA . MET A 1 179 ? 0.141 -8.650 -10.494 1.00 88.06 179 MET A CA 1
ATOM 1379 C C . MET A 1 179 ? 0.945 -9.934 -10.724 1.00 88.06 179 MET A C 1
ATOM 1381 O O . MET A 1 179 ? 1.880 -9.943 -11.519 1.00 88.06 179 MET A O 1
ATOM 1385 N N . ALA A 1 180 ? 0.542 -11.043 -10.093 1.00 89.44 180 ALA A N 1
ATOM 1386 C CA . ALA A 1 180 ? 1.186 -12.343 -10.280 1.00 89.44 180 ALA A CA 1
ATOM 1387 C C . ALA A 1 180 ? 1.001 -12.899 -11.700 1.00 89.44 180 ALA A C 1
ATOM 1389 O O . ALA A 1 180 ? 1.859 -13.628 -12.190 1.00 89.44 180 ALA A O 1
ATOM 1390 N N . SER A 1 181 ? -0.099 -12.544 -12.371 1.00 88.75 181 SER A N 1
ATOM 1391 C CA . SER A 1 181 ? -0.332 -12.920 -13.765 1.00 88.75 181 SER A CA 1
ATOM 1392 C C . SER A 1 181 ? 0.549 -12.152 -14.752 1.00 88.75 181 SER A C 1
ATOM 1394 O O . SER A 1 181 ? 0.654 -12.607 -15.889 1.00 88.75 181 SER A O 1
ATOM 1396 N N . VAL A 1 182 ? 1.126 -11.006 -14.362 1.00 81.25 182 VAL A N 1
ATOM 1397 C CA . VAL A 1 182 ? 1.862 -10.028 -15.196 1.00 81.25 182 VAL A CA 1
ATOM 1398 C C . VAL A 1 182 ? 1.024 -9.408 -16.331 1.00 81.25 182 VAL A C 1
ATOM 1400 O O . VAL A 1 182 ? 1.018 -8.194 -16.500 1.00 81.25 182 VAL A O 1
ATOM 1403 N N . VAL A 1 183 ? 0.231 -10.202 -17.053 1.00 83.75 183 VAL A N 1
ATOM 1404 C CA . VAL A 1 183 ? -0.675 -9.797 -18.141 1.00 83.75 183 VAL A CA 1
ATOM 1405 C C . VAL A 1 183 ? -1.688 -8.739 -17.694 1.00 83.75 183 VAL A C 1
ATOM 1407 O O . VAL A 1 183 ? -2.015 -7.828 -18.449 1.00 83.75 183 VAL A O 1
ATOM 1410 N N . PHE A 1 184 ? -2.169 -8.821 -16.453 1.00 87.62 184 PHE A N 1
ATOM 1411 C CA . PHE A 1 184 ? -3.174 -7.904 -15.911 1.00 87.62 184 PHE A CA 1
ATOM 1412 C C . PHE A 1 184 ? -2.567 -6.747 -15.109 1.00 87.62 184 PHE A C 1
ATOM 1414 O O . PHE A 1 184 ? -3.254 -6.160 -14.273 1.00 87.62 184 PHE A O 1
ATOM 1421 N N . PHE A 1 185 ? -1.304 -6.390 -15.360 1.00 82.62 185 PHE A N 1
ATOM 1422 C CA . PHE A 1 185 ? -0.606 -5.333 -14.625 1.00 82.62 185 PHE A CA 1
ATOM 1423 C C . PHE A 1 185 ? -1.383 -4.006 -14.596 1.00 82.62 185 PHE A C 1
ATOM 1425 O O . PHE A 1 185 ? -1.619 -3.459 -13.522 1.00 82.62 185 PHE A O 1
ATOM 1432 N N . LEU A 1 186 ? -1.888 -3.530 -15.741 1.00 85.56 186 LEU A N 1
ATOM 1433 C CA . LEU A 1 186 ? -2.680 -2.290 -15.799 1.00 85.56 186 LEU A CA 1
ATOM 1434 C C . LEU A 1 186 ? -3.962 -2.367 -14.955 1.00 85.56 186 LEU A C 1
ATOM 1436 O O . LEU A 1 186 ? -4.343 -1.399 -14.302 1.00 85.56 186 LEU A O 1
ATOM 1440 N N . VAL A 1 187 ? -4.608 -3.535 -14.921 1.00 89.62 187 VAL A N 1
ATOM 1441 C CA . VAL A 1 187 ? -5.796 -3.764 -14.088 1.00 89.62 187 VAL A CA 1
ATOM 1442 C C . VAL A 1 187 ? -5.416 -3.768 -12.606 1.00 89.62 187 VAL A C 1
ATOM 1444 O O . VAL A 1 187 ? -6.142 -3.201 -11.789 1.00 89.62 187 VAL A O 1
ATOM 1447 N N . ALA A 1 188 ? -4.257 -4.335 -12.252 1.00 89.31 188 ALA A N 1
ATOM 1448 C CA . ALA A 1 188 ? -3.739 -4.320 -10.886 1.00 89.31 188 ALA A CA 1
ATOM 1449 C C . ALA A 1 188 ? -3.543 -2.889 -10.362 1.00 89.31 188 ALA A C 1
ATOM 1451 O O . ALA A 1 188 ? -3.870 -2.630 -9.202 1.00 89.31 188 ALA A O 1
ATOM 1452 N N . LEU A 1 189 ? -3.083 -1.964 -11.218 1.00 87.56 189 LEU A N 1
ATOM 1453 C CA . LEU A 1 189 ? -2.926 -0.544 -10.879 1.00 87.56 189 LEU A CA 1
ATOM 1454 C C . LEU A 1 189 ? -4.273 0.131 -10.589 1.00 87.56 189 LEU A C 1
ATOM 1456 O O . LEU A 1 189 ? -4.404 0.833 -9.588 1.00 87.56 189 LEU A O 1
ATOM 1460 N N . LEU A 1 190 ? -5.297 -0.129 -11.409 1.00 91.12 190 LEU A N 1
ATOM 1461 C CA . LEU A 1 190 ? -6.647 0.403 -11.178 1.00 91.12 190 LEU A CA 1
ATOM 1462 C C . LEU A 1 190 ? -7.251 -0.118 -9.871 1.00 91.12 190 LEU A C 1
ATOM 1464 O O . LEU A 1 190 ? -7.873 0.636 -9.126 1.00 91.12 190 LEU A O 1
ATOM 1468 N N . ILE A 1 191 ? -7.044 -1.398 -9.559 1.00 92.75 191 ILE A N 1
ATOM 1469 C CA . ILE A 1 191 ? -7.485 -1.967 -8.281 1.00 92.75 191 ILE A CA 1
ATOM 1470 C C . ILE A 1 191 ? -6.678 -1.369 -7.117 1.00 92.75 191 ILE A C 1
ATOM 1472 O O . ILE A 1 191 ? -7.234 -1.147 -6.042 1.00 92.75 191 ILE A O 1
ATOM 1476 N N . GLY A 1 192 ? -5.397 -1.059 -7.335 1.00 89.38 192 GLY A N 1
ATOM 1477 C CA . GLY A 1 192 ? -4.551 -0.335 -6.384 1.00 89.38 192 GLY A CA 1
ATOM 1478 C C . GLY A 1 192 ? -5.147 1.017 -5.986 1.00 89.38 192 GLY A C 1
ATOM 1479 O O . GLY A 1 192 ? -5.292 1.281 -4.795 1.00 89.38 192 GLY A O 1
ATOM 1480 N N . LEU A 1 193 ? -5.633 1.802 -6.955 1.00 92.00 193 LEU A N 1
ATOM 1481 C CA . LEU A 1 193 ? -6.335 3.067 -6.680 1.00 92.00 193 LEU A CA 1
ATOM 1482 C C . LEU A 1 193 ? -7.552 2.869 -5.766 1.00 92.00 193 LEU A C 1
ATOM 1484 O O . LEU A 1 193 ? -7.807 3.663 -4.862 1.00 92.00 193 LEU A O 1
ATOM 1488 N N . VAL A 1 194 ? -8.309 1.791 -5.980 1.00 93.62 194 VAL A N 1
ATOM 1489 C CA . VAL A 1 194 ? -9.455 1.450 -5.125 1.00 93.62 194 VAL A CA 1
ATOM 1490 C C . VAL A 1 194 ? -8.990 1.083 -3.710 1.00 93.62 194 VAL A C 1
ATOM 1492 O O . VAL A 1 194 ? -9.623 1.482 -2.730 1.00 93.62 194 VAL A O 1
ATOM 1495 N N . ALA A 1 195 ? -7.873 0.362 -3.576 1.00 93.00 195 ALA A N 1
ATOM 1496 C CA . ALA A 1 195 ? -7.277 0.044 -2.279 1.00 93.00 195 ALA A CA 1
ATOM 1497 C C . ALA A 1 195 ? -6.837 1.311 -1.520 1.00 93.00 195 ALA A C 1
ATOM 1499 O O . ALA A 1 195 ? -7.098 1.416 -0.319 1.00 93.00 195 ALA A O 1
ATOM 1500 N N . ASP A 1 196 ? -6.267 2.299 -2.211 1.00 92.75 196 ASP A N 1
ATOM 1501 C CA . ASP A 1 196 ? -5.873 3.589 -1.626 1.00 92.75 196 ASP A CA 1
ATOM 1502 C C . ASP A 1 196 ? -7.072 4.359 -1.051 1.00 92.75 196 ASP A C 1
ATOM 1504 O O . ASP A 1 196 ? -7.004 4.924 0.048 1.00 92.75 196 ASP A O 1
ATOM 1508 N N . VAL A 1 197 ? -8.218 4.311 -1.738 1.00 93.69 197 VAL A N 1
ATOM 1509 C CA . VAL A 1 197 ? -9.477 4.868 -1.221 1.00 93.69 197 VAL A CA 1
ATOM 1510 C C . VAL A 1 197 ? -9.925 4.125 0.041 1.00 93.69 197 VAL A C 1
ATOM 1512 O O . VAL A 1 197 ? -10.323 4.762 1.020 1.00 93.69 197 VAL A O 1
ATOM 1515 N N . PHE A 1 198 ? -9.825 2.793 0.077 1.00 94.56 198 PHE A N 1
ATOM 1516 C CA . PHE A 1 198 ? -10.151 2.039 1.290 1.00 94.56 198 PHE A CA 1
ATOM 1517 C C . PHE A 1 198 ? -9.216 2.367 2.458 1.00 94.56 198 PHE A C 1
ATOM 1519 O O . PHE A 1 198 ? -9.705 2.500 3.583 1.00 94.56 198 PHE A O 1
ATOM 1526 N N . PHE A 1 199 ? -7.913 2.561 2.223 1.00 92.75 199 PHE A N 1
ATOM 1527 C CA . PHE A 1 199 ? -6.995 3.044 3.261 1.00 92.75 199 PHE A CA 1
ATOM 1528 C C . PHE A 1 199 ? -7.468 4.381 3.840 1.00 92.75 199 PHE A C 1
ATOM 1530 O O . PHE A 1 199 ? -7.563 4.518 5.064 1.00 92.75 199 PHE A O 1
ATOM 1537 N N . ALA A 1 200 ? -7.854 5.331 2.982 1.00 93.44 200 ALA A N 1
ATOM 1538 C CA . ALA A 1 200 ? -8.378 6.621 3.424 1.00 93.44 200 ALA A CA 1
ATOM 1539 C C . ALA A 1 200 ? -9.627 6.477 4.310 1.00 93.44 200 ALA A C 1
ATOM 1541 O O . ALA A 1 200 ? -9.683 7.044 5.405 1.00 93.44 200 ALA A O 1
ATOM 1542 N N . LEU A 1 201 ? -10.603 5.673 3.872 1.00 93.56 201 LEU A N 1
ATOM 1543 C CA . LEU A 1 201 ? -11.843 5.423 4.616 1.00 93.56 201 LEU A CA 1
ATOM 1544 C C . LEU A 1 201 ? -11.577 4.774 5.979 1.00 93.56 201 LEU A C 1
ATOM 1546 O O . LEU A 1 201 ? -12.174 5.177 6.979 1.00 93.56 201 LEU A O 1
ATOM 1550 N N . ILE A 1 202 ? -10.654 3.810 6.042 1.00 93.00 202 ILE A N 1
ATOM 1551 C CA . ILE A 1 202 ? -10.268 3.145 7.293 1.00 93.00 202 ILE A CA 1
ATOM 1552 C C . ILE A 1 202 ? -9.627 4.147 8.259 1.00 93.00 202 ILE A C 1
ATOM 1554 O O . ILE A 1 202 ? -9.992 4.175 9.436 1.00 93.00 202 ILE A O 1
ATOM 1558 N N . PHE A 1 203 ? -8.723 5.008 7.785 1.00 93.19 203 PHE A N 1
ATOM 1559 C CA . PHE A 1 203 ? -8.098 6.016 8.641 1.00 93.19 203 PHE A CA 1
ATOM 1560 C C . PHE A 1 203 ? -9.085 7.078 9.127 1.00 93.19 203 PHE A C 1
ATOM 1562 O O . PHE A 1 203 ? -9.040 7.464 10.297 1.00 93.19 203 PHE A O 1
ATOM 1569 N N . PHE A 1 204 ? -10.009 7.532 8.277 1.00 92.38 204 PHE A N 1
ATOM 1570 C CA . PHE A 1 204 ? -11.049 8.471 8.697 1.00 92.38 204 PHE A CA 1
ATOM 1571 C C . PHE A 1 204 ? -12.029 7.852 9.687 1.00 92.38 204 PHE A C 1
ATOM 1573 O O . PHE A 1 204 ? -12.422 8.530 10.638 1.00 92.38 204 PHE A O 1
ATOM 1580 N N . ARG A 1 205 ? -12.368 6.569 9.524 1.00 90.00 205 ARG A N 1
ATOM 1581 C CA . ARG A 1 205 ? -13.184 5.850 10.503 1.00 90.00 205 ARG A CA 1
ATOM 1582 C C . ARG A 1 205 ? -12.459 5.709 11.839 1.00 90.00 205 ARG A C 1
ATOM 1584 O O . ARG A 1 205 ? -13.029 6.039 12.871 1.00 90.00 205 ARG A O 1
ATOM 1591 N N . GLY A 1 206 ? -11.188 5.312 11.812 1.00 86.75 206 GLY A N 1
ATOM 1592 C CA . GLY A 1 206 ? -10.357 5.234 13.013 1.00 86.75 206 GLY A CA 1
ATOM 1593 C C . GLY A 1 206 ? -10.212 6.577 13.732 1.00 86.75 206 GLY A C 1
ATOM 1594 O O . GLY A 1 206 ? -10.192 6.624 14.956 1.00 86.75 206 GLY A O 1
ATOM 1595 N N . LYS A 1 207 ? -10.155 7.685 12.980 1.00 90.19 207 LYS A N 1
ATOM 1596 C CA . LYS A 1 207 ? -10.164 9.041 13.542 1.00 90.19 207 LYS A CA 1
ATOM 1597 C C . LYS A 1 207 ? -11.464 9.336 14.290 1.00 90.19 207 LYS A C 1
ATOM 1599 O O . LYS A 1 207 ? -11.388 9.894 15.376 1.00 90.19 207 LYS A O 1
ATOM 1604 N N . GLN A 1 208 ? -12.619 9.012 13.703 1.00 87.38 208 GLN A N 1
ATOM 1605 C CA . GLN A 1 208 ? -13.922 9.225 14.347 1.00 87.38 208 GLN A CA 1
ATOM 1606 C C . GLN A 1 208 ? -14.001 8.461 15.669 1.00 87.38 208 GLN A C 1
ATOM 1608 O O . GLN A 1 208 ? -14.291 9.070 16.685 1.00 87.38 208 GLN A O 1
ATOM 1613 N N . GLU A 1 209 ? -13.591 7.191 15.687 1.00 86.12 209 GLU A N 1
ATOM 1614 C CA . GLU A 1 209 ? -13.605 6.387 16.920 1.00 86.12 209 GLU A CA 1
ATOM 1615 C C . GLU A 1 209 ? -12.716 6.955 18.037 1.00 86.12 209 GLU A C 1
ATOM 1617 O O . GLU A 1 209 ? -13.054 6.823 19.209 1.00 86.12 209 GLU A O 1
ATOM 1622 N N . LEU A 1 210 ? -11.595 7.604 17.698 1.00 85.56 210 LEU A N 1
ATOM 1623 C CA . LEU A 1 210 ? -10.753 8.290 18.687 1.00 85.56 210 LEU A CA 1
ATOM 1624 C C . LEU A 1 210 ? -11.349 9.614 19.181 1.00 85.56 210 LEU A C 1
ATOM 1626 O O . LEU A 1 210 ? -11.023 10.038 20.284 1.00 85.56 210 LEU A O 1
ATOM 1630 N N . ILE A 1 211 ? -12.151 10.295 18.359 1.00 85.94 211 ILE A N 1
ATOM 1631 C CA . ILE A 1 211 ? -12.826 11.537 18.753 1.00 85.94 211 ILE A CA 1
ATOM 1632 C C . ILE A 1 211 ? -14.005 11.206 19.666 1.00 85.94 211 ILE A C 1
ATOM 1634 O O . ILE A 1 211 ? -14.111 11.805 20.730 1.00 85.94 211 ILE A O 1
ATOM 1638 N N . ASP A 1 212 ? -14.825 10.228 19.276 1.00 84.25 212 ASP A N 1
ATOM 1639 C CA . ASP A 1 212 ? -16.013 9.809 20.023 1.00 84.25 212 ASP A CA 1
ATOM 1640 C C . ASP A 1 212 ? -15.623 9.326 21.433 1.00 84.25 212 ASP A C 1
ATOM 1642 O O . ASP A 1 212 ? -16.196 9.755 22.428 1.00 84.25 212 ASP A O 1
ATOM 1646 N N . ALA A 1 213 ? -14.550 8.539 21.542 1.00 79.00 213 ALA A N 1
ATOM 1647 C CA . ALA A 1 213 ? -14.056 8.058 22.833 1.00 79.00 213 ALA A CA 1
ATOM 1648 C C . ALA A 1 213 ? -13.356 9.116 23.699 1.00 79.00 213 ALA A C 1
ATOM 1650 O O . ALA A 1 213 ? -13.081 8.857 24.864 1.00 79.00 213 ALA A O 1
ATOM 1651 N N . ALA A 1 214 ? -13.002 10.276 23.139 1.00 75.38 214 ALA A N 1
ATOM 1652 C CA . ALA A 1 214 ? -12.479 11.399 23.916 1.00 75.38 214 ALA A CA 1
ATOM 1653 C C . ALA A 1 214 ? -13.598 12.332 24.416 1.00 75.38 214 ALA A C 1
ATOM 1655 O O . ALA A 1 214 ? -13.317 13.238 25.201 1.00 75.38 214 ALA A O 1
ATOM 1656 N N . SER A 1 215 ? -14.828 12.156 23.916 1.00 70.19 215 SER A N 1
ATOM 1657 C CA . SER A 1 215 ? -16.017 12.904 24.340 1.00 70.19 215 SER A CA 1
ATOM 1658 C C . SER A 1 215 ? -16.890 12.182 25.371 1.00 70.19 215 SER A C 1
ATOM 1660 O O . SER A 1 215 ? -17.763 12.837 25.943 1.00 70.19 215 SER A O 1
ATOM 1662 N N . ASP A 1 216 ? -16.643 10.890 25.598 1.00 56.75 216 ASP A N 1
ATOM 1663 C CA . ASP A 1 216 ? -17.223 10.078 26.679 1.00 56.75 216 ASP A CA 1
ATOM 1664 C C . ASP A 1 216 ? -16.382 10.180 27.967 1.00 56.75 216 ASP A C 1
ATOM 1666 O O . ASP A 1 216 ? -16.985 10.205 29.066 1.00 56.75 216 ASP A O 1
#